Protein AF-A0A7S1ZIZ2-F1 (afdb_monomer_lite)

InterPro domains:
  IPR001128 Cytochrome P450 [PF00067] (17-155)
  IPR017972 Cytochrome P450, conserved site [PS00086] (130-139)
  IPR036396 Cytochrome P450 superfamily [G3DSA:1.10.630.10] (3-189)
  IPR036396 Cytochrome P450 superfamily [SSF48264] (16-162)
  IPR053007 Cytochrome P450 monooxygenase involved in secondary metabolism [PTHR47582] (7-155)

Foldseek 3Di:
DPPDDDDALVCPCVVPLLLLLQVLLQLLLFFWAWLDKDFDQAWDWDQDPPPGIDTDHGGDIDTDTSNPLSQPCVLQNPCSNPRDSPGLQSDPDPPPDPPPVVVVVVPPPDDDDDDPDDRCPPDCSNHALQHDDPNGNPCVSVVSSVSSVVVCQQVVQVKDFPDPDPVPAADWAPPDPGGTDGPDDTDIDGRDDD

Organism: NCBI:txid49249

Secondary structure (DSSP, 8-state):
----PPP-GGGHHHH-HHHHHHHHHHHHHHB-SEEEEEE-SS-EEEEETTTEEEEE-TT-EEEEESHHHHT-HHHH-TTTTS--TT-GGGS------TTSHHHHTTTTTS----SS-S-----GGG--TT--GGGS-TTHHHHHHHHHHHHHHHHHTT-EE--SSGGGS--EE-SSSSB-EESSPPPEE-----

pLDDT: mean 82.57, std 18.63, range [32.41, 98.44]

Sequence (194 aa):
LSSSKQLAHSNLEQLCPHIHRCVMETLRVTAHTIGAIRFVKQDMVLQSLTHGNFLLKEGDTIAISHIVPNLDVNVWGDDASVYNLNRKEWMLQQQQQPQQQREESKKNVAGGGDKDNAAAVVDEYKFTTFSQGIHKCPGQRIAEVSICSMMAILVGNDARISYEKKENIPKISFERATLAQRDGLVKVNVLLKL

Radius of gyration: 21.07 Å; chains: 1; bounding box: 59×44×55 Å

Structure (mmCIF, N/CA/C/O backbone):
data_AF-A0A7S1ZIZ2-F1
#
_entry.id   AF-A0A7S1ZIZ2-F1
#
loop_
_atom_site.group_PDB
_atom_site.id
_atom_site.type_symbol
_atom_site.label_atom_id
_atom_site.label_alt_id
_atom_site.label_comp_id
_atom_site.label_asym_id
_atom_site.label_entity_id
_atom_site.label_seq_id
_atom_site.pdbx_PDB_ins_code
_atom_site.Cartn_x
_atom_site.Cartn_y
_atom_site.Cartn_z
_atom_site.occupancy
_atom_site.B_iso_or_equiv
_atom_site.auth_seq_id
_atom_site.auth_comp_id
_atom_site.auth_asym_id
_atom_site.auth_atom_id
_atom_site.pdbx_PDB_model_num
ATOM 1 N N . LEU A 1 1 ? 36.868 -12.394 -5.250 1.00 40.06 1 LEU A N 1
ATOM 2 C CA . LEU A 1 1 ? 35.496 -12.624 -4.744 1.00 40.06 1 LEU A CA 1
ATOM 3 C C . LEU A 1 1 ? 35.171 -11.500 -3.771 1.00 40.06 1 LEU A C 1
ATOM 5 O O . LEU A 1 1 ? 35.661 -11.508 -2.651 1.00 40.06 1 LEU A O 1
ATOM 9 N N . SER A 1 2 ? 34.484 -10.466 -4.260 1.00 45.03 2 SER A N 1
ATOM 10 C CA . SER A 1 2 ? 34.083 -9.311 -3.449 1.00 45.03 2 SER A CA 1
ATOM 11 C C . SER A 1 2 ? 33.150 -9.773 -2.328 1.00 45.03 2 SER A C 1
ATOM 13 O O . SER A 1 2 ? 32.257 -10.584 -2.574 1.00 45.03 2 SER A O 1
ATOM 15 N N . SER A 1 3 ? 33.381 -9.288 -1.107 1.00 48.25 3 SER A N 1
ATOM 16 C CA . SER A 1 3 ? 32.53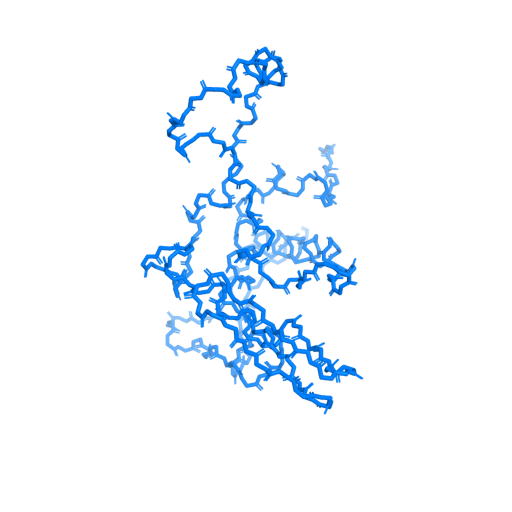8 -9.545 0.063 1.00 48.25 3 SER A CA 1
ATOM 17 C C . SER A 1 3 ? 31.087 -9.175 -0.257 1.00 48.25 3 SER A C 1
ATOM 19 O O . SER A 1 3 ? 30.737 -7.999 -0.365 1.00 48.25 3 SER A O 1
ATOM 21 N N . SER A 1 4 ? 30.248 -10.189 -0.472 1.00 60.88 4 SER A N 1
ATOM 22 C CA . SER A 1 4 ? 28.819 -9.990 -0.698 1.00 60.88 4 SER A CA 1
ATOM 23 C C . SER A 1 4 ? 28.200 -9.547 0.621 1.00 60.88 4 SER A C 1
ATOM 25 O O . SER A 1 4 ? 28.091 -10.335 1.560 1.00 60.88 4 SER A O 1
ATOM 27 N N . LYS A 1 5 ? 27.836 -8.266 0.718 1.00 65.69 5 LYS A N 1
ATOM 28 C CA . LYS A 1 5 ? 27.117 -7.743 1.883 1.00 65.69 5 LYS A CA 1
ATOM 29 C C . LYS A 1 5 ? 25.767 -8.453 1.980 1.00 65.69 5 LYS A C 1
ATOM 31 O O . LYS A 1 5 ? 24.992 -8.428 1.028 1.00 65.69 5 LYS A O 1
ATOM 36 N N . GLN A 1 6 ? 25.491 -9.078 3.122 1.00 72.00 6 GLN A N 1
ATOM 37 C CA . GLN A 1 6 ? 24.186 -9.679 3.386 1.00 72.00 6 GLN A CA 1
ATOM 38 C C . GLN A 1 6 ? 23.134 -8.580 3.563 1.00 72.00 6 GLN A C 1
ATOM 40 O O . GLN A 1 6 ? 23.334 -7.626 4.323 1.00 72.00 6 GLN A O 1
ATOM 45 N N . LEU A 1 7 ? 22.014 -8.726 2.856 1.00 65.00 7 LEU A N 1
ATOM 46 C CA . LEU A 1 7 ? 20.857 -7.854 3.002 1.00 65.00 7 LEU A CA 1
ATOM 47 C C . LEU A 1 7 ? 20.075 -8.285 4.247 1.00 65.00 7 LEU A C 1
ATOM 49 O O . LEU A 1 7 ? 19.609 -9.420 4.328 1.00 65.00 7 LEU A O 1
ATOM 53 N N . ALA A 1 8 ? 19.939 -7.389 5.217 1.00 70.75 8 ALA A N 1
ATOM 54 C CA . ALA A 1 8 ? 19.154 -7.600 6.425 1.00 70.75 8 ALA A CA 1
ATOM 55 C C . ALA A 1 8 ? 18.134 -6.467 6.575 1.00 70.75 8 ALA A C 1
ATOM 57 O O . ALA A 1 8 ? 18.327 -5.372 6.057 1.00 70.75 8 ALA A O 1
ATOM 58 N N . HIS A 1 9 ? 17.051 -6.696 7.324 1.00 73.38 9 HIS A N 1
ATOM 59 C CA . HIS A 1 9 ? 16.059 -5.638 7.575 1.00 73.38 9 HIS A CA 1
ATOM 60 C C . HIS A 1 9 ? 16.706 -4.387 8.185 1.00 73.38 9 HIS A C 1
ATOM 62 O O . HIS A 1 9 ? 16.485 -3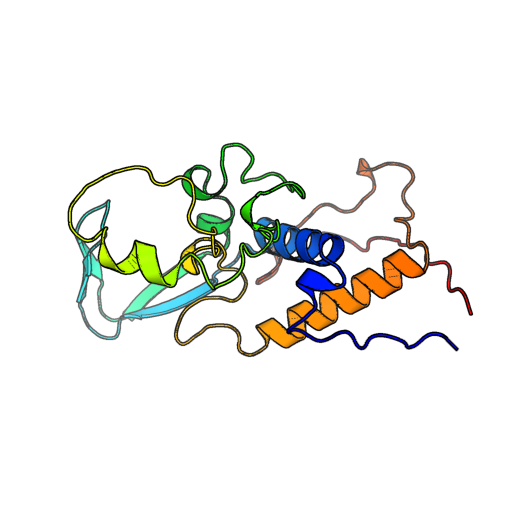.276 7.717 1.00 73.38 9 HIS A O 1
ATOM 68 N N . SER A 1 10 ? 17.598 -4.588 9.157 1.00 75.06 10 SER A N 1
ATOM 69 C CA . SER A 1 10 ? 18.268 -3.522 9.908 1.00 75.06 10 SER A CA 1
ATOM 70 C C . SER A 1 10 ? 19.172 -2.611 9.076 1.00 75.06 10 SER A C 1
ATOM 72 O O . SER A 1 10 ? 19.537 -1.540 9.552 1.00 75.06 10 SER A O 1
ATOM 74 N N . ASN A 1 11 ? 19.557 -3.018 7.864 1.00 78.38 11 ASN A N 1
ATOM 75 C CA . ASN A 1 11 ? 20.432 -2.238 6.990 1.00 78.38 11 ASN A CA 1
ATOM 76 C C . ASN A 1 11 ? 19.820 -1.974 5.607 1.00 78.38 11 ASN A C 1
ATOM 78 O O . ASN A 1 11 ? 20.493 -1.401 4.753 1.00 78.38 11 ASN A O 1
ATOM 82 N N . LEU A 1 12 ? 18.559 -2.357 5.383 1.00 78.56 12 LEU A N 1
ATOM 83 C CA . LEU A 1 12 ? 17.903 -2.305 4.079 1.00 78.56 12 LEU A CA 1
ATOM 84 C C . LEU A 1 12 ? 17.869 -0.888 3.502 1.00 78.56 12 LEU A C 1
ATOM 86 O O . LEU A 1 12 ? 18.270 -0.662 2.359 1.00 78.56 12 LEU A O 1
ATOM 90 N N . GLU A 1 13 ? 17.461 0.073 4.330 1.00 79.56 13 GLU A N 1
ATOM 91 C CA . GLU A 1 13 ? 17.406 1.488 3.965 1.00 79.56 13 GLU A CA 1
ATOM 92 C C . GLU A 1 13 ? 18.797 2.039 3.628 1.00 79.56 13 GLU A C 1
ATOM 94 O O . GLU A 1 13 ? 18.941 2.851 2.719 1.00 79.56 13 GLU A O 1
ATOM 99 N N . GLN A 1 14 ? 19.834 1.574 4.333 1.00 83.44 14 GLN A N 1
ATOM 100 C CA . GLN A 1 14 ? 21.213 2.034 4.157 1.00 83.44 14 GLN A CA 1
ATOM 101 C C . GLN A 1 14 ? 21.876 1.417 2.921 1.00 83.44 14 GLN A C 1
ATOM 103 O O . GLN A 1 14 ? 22.603 2.100 2.202 1.00 83.44 14 GLN A O 1
ATOM 108 N N . LEU A 1 15 ? 21.646 0.125 2.671 1.00 83.62 15 LEU A N 1
ATOM 109 C CA . LEU A 1 15 ? 22.254 -0.602 1.556 1.00 83.62 15 LEU A CA 1
ATOM 110 C C . LEU A 1 15 ? 21.561 -0.308 0.225 1.00 83.62 15 LEU A C 1
ATOM 112 O O . LEU A 1 15 ? 22.226 -0.264 -0.809 1.00 83.62 15 LEU A O 1
ATOM 116 N N . CYS A 1 16 ? 20.239 -0.133 0.229 1.00 87.62 16 CYS A N 1
ATOM 117 C CA . CYS A 1 16 ? 19.440 0.035 -0.984 1.00 87.62 16 CYS A CA 1
ATOM 118 C C . CYS A 1 16 ? 18.367 1.130 -0.820 1.00 87.62 16 CYS A C 1
ATOM 120 O O . CYS A 1 16 ? 17.178 0.854 -1.011 1.00 87.62 16 CYS A O 1
ATOM 122 N N . PRO A 1 17 ? 18.755 2.389 -0.531 1.00 89.94 17 PRO A N 1
ATOM 123 C CA . PRO A 1 17 ? 17.811 3.458 -0.194 1.00 89.94 17 PRO A CA 1
ATOM 124 C C . PRO A 1 17 ? 16.762 3.693 -1.283 1.00 89.94 17 PRO A C 1
ATOM 126 O O . PRO A 1 17 ? 15.587 3.853 -0.981 1.00 89.94 17 PRO A O 1
ATOM 129 N N . HIS A 1 18 ? 17.148 3.655 -2.560 1.00 92.31 18 HIS A N 1
ATOM 130 C CA . HIS A 1 18 ? 16.211 3.867 -3.668 1.00 92.31 18 HIS A CA 1
ATOM 131 C C . HIS A 1 18 ? 15.166 2.753 -3.781 1.00 92.31 18 HIS A C 1
ATOM 133 O O . HIS A 1 18 ? 13.990 3.041 -3.979 1.00 92.31 18 HIS A O 1
ATOM 139 N N . ILE A 1 19 ? 15.575 1.492 -3.616 1.00 93.62 19 ILE A N 1
ATOM 140 C CA . ILE A 1 19 ? 14.646 0.355 -3.651 1.00 93.62 19 ILE A CA 1
ATOM 141 C C . ILE A 1 19 ? 13.677 0.452 -2.480 1.00 93.62 19 ILE A C 1
ATOM 143 O O . ILE A 1 19 ? 12.474 0.308 -2.677 1.00 93.62 19 ILE A O 1
ATOM 147 N N . HIS A 1 20 ? 14.187 0.763 -1.289 1.00 92.69 20 HIS A N 1
ATOM 148 C CA . HIS A 1 20 ? 13.349 0.948 -0.115 1.00 92.69 20 HIS A CA 1
ATOM 149 C C . HIS A 1 20 ? 12.300 2.050 -0.334 1.0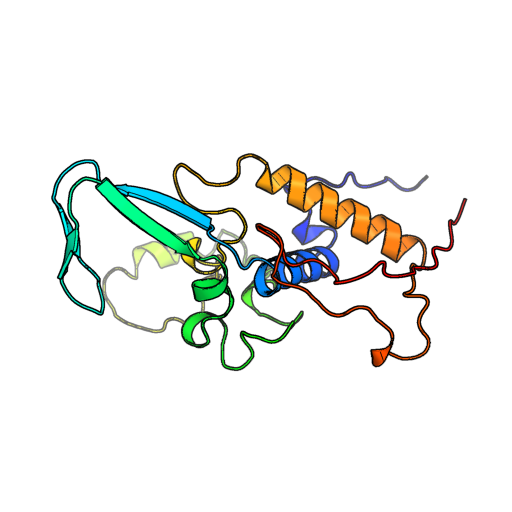0 92.69 20 HIS A C 1
ATOM 151 O O . HIS A 1 20 ? 11.114 1.810 -0.128 1.00 92.69 20 HIS A O 1
ATOM 157 N N . ARG A 1 21 ? 12.701 3.215 -0.866 1.00 94.19 21 ARG A N 1
ATOM 158 C CA . ARG A 1 21 ? 11.777 4.307 -1.233 1.00 94.19 21 ARG A CA 1
ATOM 159 C C . ARG A 1 21 ? 10.689 3.847 -2.201 1.00 94.19 21 ARG A C 1
ATOM 161 O O . ARG A 1 21 ? 9.519 4.136 -1.973 1.00 94.19 21 ARG A O 1
ATOM 168 N N . CYS A 1 22 ? 11.058 3.106 -3.251 1.00 95.81 22 CYS A N 1
ATOM 169 C CA . CYS A 1 22 ? 10.088 2.543 -4.193 1.00 95.81 22 CYS A CA 1
ATOM 170 C C . CYS A 1 22 ? 9.076 1.637 -3.494 1.00 95.81 22 CYS A C 1
ATOM 172 O O . CYS A 1 22 ? 7.879 1.729 -3.762 1.00 95.81 22 CYS A O 1
ATOM 174 N N . VAL A 1 23 ? 9.547 0.762 -2.604 1.00 95.62 23 VAL A N 1
ATOM 175 C CA . VAL A 1 23 ? 8.690 -0.179 -1.880 1.00 95.62 23 VAL A CA 1
ATOM 176 C C . VAL A 1 23 ? 7.741 0.561 -0.945 1.00 95.62 23 VAL A C 1
ATOM 178 O O . VAL A 1 23 ? 6.536 0.335 -1.024 1.00 95.62 23 VAL A O 1
ATOM 181 N N . MET A 1 24 ? 8.246 1.483 -0.127 1.00 95.25 24 MET A N 1
ATOM 182 C CA . MET A 1 24 ? 7.422 2.236 0.823 1.00 95.25 24 MET A CA 1
ATOM 183 C C . MET A 1 24 ? 6.373 3.096 0.122 1.00 95.25 24 MET A C 1
ATOM 185 O O . MET A 1 24 ? 5.198 3.058 0.491 1.00 95.25 24 MET A O 1
ATOM 189 N N . GLU A 1 25 ? 6.755 3.792 -0.949 1.00 96.75 25 GLU A N 1
ATOM 190 C CA . GLU A 1 25 ? 5.811 4.602 -1.714 1.00 96.75 25 GLU A CA 1
ATOM 191 C C . GLU A 1 25 ? 4.774 3.740 -2.443 1.00 96.75 25 GLU A C 1
ATOM 193 O O . GLU A 1 25 ? 3.593 4.086 -2.465 1.00 96.75 25 GLU A O 1
ATOM 198 N N . THR A 1 26 ? 5.177 2.580 -2.976 1.00 96.50 26 THR A N 1
ATOM 199 C CA . THR A 1 26 ? 4.244 1.618 -3.585 1.00 96.50 26 THR A CA 1
ATOM 200 C C . THR A 1 26 ? 3.230 1.132 -2.557 1.00 96.50 26 THR A C 1
ATOM 202 O O . THR A 1 26 ? 2.029 1.160 -2.817 1.00 96.50 26 THR A O 1
ATOM 205 N N . LEU A 1 27 ? 3.693 0.712 -1.379 1.00 95.81 27 LEU A N 1
ATOM 206 C CA . LEU A 1 27 ? 2.831 0.258 -0.293 1.00 95.81 27 LEU A CA 1
ATOM 207 C C . LEU A 1 27 ? 1.852 1.354 0.137 1.00 95.81 27 LEU A C 1
ATOM 209 O O . LEU A 1 27 ? 0.677 1.064 0.340 1.00 95.81 27 LEU A O 1
ATOM 213 N N . ARG A 1 28 ? 2.301 2.612 0.217 1.00 96.12 28 ARG A N 1
ATOM 214 C CA . ARG A 1 28 ? 1.454 3.750 0.592 1.00 96.12 28 ARG A CA 1
ATOM 215 C C . ARG A 1 28 ? 0.298 3.935 -0.390 1.00 96.12 28 ARG A C 1
ATOM 217 O O . ARG A 1 28 ? -0.852 3.986 0.035 1.00 96.12 28 ARG A O 1
ATOM 224 N N . VAL A 1 29 ? 0.589 3.995 -1.691 1.00 95.94 29 VAL A N 1
ATOM 225 C CA . VAL A 1 29 ? -0.430 4.298 -2.715 1.00 95.94 29 VAL A CA 1
ATOM 226 C C . VAL A 1 29 ? -1.298 3.103 -3.112 1.00 95.94 29 VAL A C 1
ATOM 228 O O . VAL A 1 29 ? -2.293 3.284 -3.808 1.00 95.94 29 VAL A O 1
ATOM 231 N N . THR A 1 30 ? -0.938 1.880 -2.706 1.00 95.88 30 THR A N 1
ATOM 232 C CA . THR A 1 30 ? -1.684 0.660 -3.075 1.00 95.88 30 THR A CA 1
ATOM 233 C C . THR A 1 30 ? -2.407 -0.008 -1.908 1.00 95.88 30 THR A C 1
ATOM 235 O O . THR A 1 30 ? -3.356 -0.763 -2.142 1.00 95.88 30 THR A O 1
ATOM 238 N N . ALA A 1 31 ? -2.021 0.260 -0.658 1.00 94.62 31 ALA A N 1
ATOM 239 C CA . ALA A 1 31 ? -2.755 -0.221 0.506 1.00 94.62 31 ALA A CA 1
ATOM 240 C C . ALA A 1 31 ? -4.054 0.564 0.679 1.00 94.62 31 ALA A C 1
ATOM 242 O O . ALA A 1 31 ? -4.032 1.761 0.962 1.00 94.62 31 ALA A O 1
ATOM 243 N N . HIS A 1 32 ? -5.186 -0.114 0.492 1.00 89.56 32 HIS A N 1
ATOM 244 C CA . HIS A 1 32 ? -6.465 0.576 0.327 1.00 89.56 32 HIS A CA 1
ATOM 245 C C . HIS A 1 32 ? -7.612 0.051 1.182 1.00 89.56 32 HIS A C 1
ATOM 247 O O . HIS A 1 32 ? -8.619 0.740 1.338 1.00 89.56 32 HIS A O 1
ATOM 253 N N . THR A 1 33 ? -7.501 -1.160 1.722 1.00 85.81 33 THR A N 1
ATOM 254 C CA . THR A 1 33 ? -8.612 -1.751 2.471 1.00 85.81 33 THR A CA 1
ATOM 255 C C . THR A 1 33 ? -8.557 -1.417 3.951 1.00 85.81 33 THR A C 1
ATOM 257 O O . THR A 1 33 ? -7.754 -0.607 4.412 1.00 85.81 33 THR A O 1
ATOM 260 N N . ILE A 1 34 ? -9.434 -2.072 4.710 1.00 84.75 34 ILE A N 1
ATOM 261 C CA . ILE A 1 34 ? -9.513 -1.951 6.155 1.00 84.75 34 ILE A CA 1
ATOM 262 C C . ILE A 1 34 ? -8.217 -2.459 6.797 1.00 84.75 34 ILE A C 1
ATOM 264 O O . ILE A 1 34 ? -7.863 -3.627 6.652 1.00 84.75 34 ILE A O 1
ATOM 268 N N . GLY A 1 35 ? -7.549 -1.571 7.527 1.00 83.31 35 GLY A N 1
ATOM 269 C CA . GLY A 1 35 ? -6.347 -1.845 8.303 1.00 83.31 35 GLY A CA 1
ATOM 270 C C . GLY A 1 35 ? -6.581 -2.223 9.750 1.00 83.31 35 GLY A C 1
ATOM 271 O O . GLY A 1 35 ? -5.703 -2.802 10.393 1.00 83.31 35 GLY A O 1
ATOM 272 N N . ALA A 1 36 ? -7.762 -1.924 10.279 1.00 88.69 36 ALA A N 1
ATOM 273 C CA . ALA A 1 36 ? -8.189 -2.417 11.576 1.00 88.69 36 ALA A CA 1
ATOM 274 C C . ALA A 1 36 ? -9.711 -2.534 11.625 1.00 88.69 36 ALA A C 1
ATOM 276 O O . ALA A 1 36 ? -10.412 -1.618 11.208 1.00 88.69 36 ALA A O 1
ATOM 277 N N . ILE A 1 37 ? -10.198 -3.642 12.186 1.00 92.38 37 ILE A N 1
ATOM 278 C CA . ILE A 1 37 ? -11.602 -3.846 12.556 1.00 92.38 37 ILE A CA 1
ATOM 279 C C . ILE A 1 37 ? -11.654 -4.077 14.062 1.00 92.38 37 ILE A C 1
ATOM 281 O O . ILE A 1 37 ? -10.866 -4.863 14.601 1.00 92.38 37 ILE A O 1
ATOM 285 N N . ARG A 1 38 ? -12.562 -3.390 14.751 1.00 94.50 38 ARG A N 1
ATOM 286 C CA . ARG A 1 38 ? -12.866 -3.596 16.169 1.00 94.50 38 ARG A CA 1
ATOM 287 C C . ARG A 1 38 ? -14.370 -3.698 16.355 1.00 94.50 38 ARG A C 1
ATOM 289 O O . ARG A 1 38 ? -15.124 -3.028 15.660 1.00 94.50 38 ARG A O 1
ATOM 296 N N . PHE A 1 39 ? -14.772 -4.510 17.322 1.00 96.94 39 PHE A N 1
ATOM 297 C CA . PHE A 1 39 ? -16.159 -4.619 17.753 1.00 96.94 39 PHE A CA 1
ATOM 298 C C . PHE A 1 39 ? -16.310 -3.949 19.106 1.00 96.94 39 PHE A C 1
ATOM 300 O O . PHE A 1 39 ? -15.512 -4.195 20.016 1.00 96.94 39 PHE A O 1
ATOM 307 N N . VAL A 1 40 ? -17.334 -3.120 19.231 1.00 97.94 40 VAL A N 1
ATOM 308 C CA . VAL A 1 40 ? -17.676 -2.444 20.474 1.00 97.94 40 VAL A CA 1
ATOM 309 C C . VAL A 1 40 ? -18.276 -3.478 21.421 1.00 97.94 40 VAL A C 1
ATOM 311 O O . VAL A 1 40 ? -19.282 -4.111 21.116 1.00 97.94 40 VAL A O 1
ATOM 314 N N . LYS A 1 41 ? -17.603 -3.711 22.552 1.00 98.12 41 LYS A N 1
ATOM 315 C CA . LYS A 1 41 ? -17.983 -4.747 23.529 1.00 98.12 41 LYS A CA 1
ATOM 316 C C . LYS A 1 41 ? -19.018 -4.289 24.549 1.00 98.12 41 LYS A C 1
ATOM 318 O O . LYS A 1 41 ? -19.599 -5.129 25.214 1.00 98.12 41 LYS A O 1
ATOM 323 N N . GLN A 1 42 ? -19.185 -2.984 24.690 1.00 98.19 42 GLN A N 1
ATOM 324 C CA . GLN A 1 42 ? -20.146 -2.338 25.572 1.00 98.19 42 GLN A CA 1
ATOM 325 C C . GLN A 1 42 ? -20.343 -0.909 25.072 1.00 98.19 42 GLN A C 1
ATOM 327 O O . GLN A 1 42 ? -19.406 -0.342 24.496 1.00 98.19 42 GLN A O 1
ATOM 332 N N . ASP A 1 43 ? -21.521 -0.334 25.306 1.00 98.38 43 ASP A N 1
ATOM 333 C CA . ASP A 1 43 ? -21.812 1.063 24.980 1.00 98.38 43 ASP A CA 1
ATOM 334 C C . ASP A 1 43 ? -20.688 1.988 25.471 1.00 98.38 43 ASP A C 1
ATOM 336 O O . ASP A 1 43 ? -20.273 1.941 26.632 1.00 98.38 43 ASP A O 1
ATOM 340 N N . MET A 1 44 ? -20.180 2.837 24.581 1.00 97.88 44 MET A N 1
ATOM 341 C CA . MET A 1 44 ? -19.079 3.741 24.896 1.00 97.88 44 MET A CA 1
ATOM 342 C C . MET A 1 44 ? -19.165 5.042 24.108 1.00 97.88 44 MET A C 1
ATOM 344 O O . MET A 1 44 ? -19.783 5.115 23.051 1.00 97.88 44 MET A O 1
ATOM 348 N N . VAL A 1 45 ? -18.496 6.078 24.608 1.00 97.31 45 VAL A N 1
ATOM 349 C CA . VAL A 1 45 ? -18.334 7.343 23.888 1.00 97.31 45 VAL A CA 1
ATOM 350 C C . VAL A 1 45 ? -16.913 7.422 23.347 1.00 97.31 45 VAL A C 1
ATOM 352 O O . VAL A 1 45 ? -15.951 7.461 24.114 1.00 97.31 45 VAL A O 1
ATOM 355 N N . LEU A 1 46 ? -16.778 7.453 22.024 1.00 94.56 46 LEU A N 1
ATOM 356 C CA . LEU A 1 46 ? -15.519 7.712 21.342 1.00 94.56 46 LEU A CA 1
ATOM 357 C C . LEU A 1 46 ? -15.320 9.224 21.207 1.00 94.56 46 LEU A C 1
ATOM 359 O O . LEU A 1 46 ? -16.109 9.904 20.555 1.00 94.56 46 LEU A O 1
ATOM 363 N N . GLN A 1 47 ? -14.259 9.753 21.809 1.00 94.38 47 GLN A N 1
ATOM 364 C CA . GLN A 1 47 ? -13.910 11.170 21.709 1.00 94.38 47 GLN A CA 1
ATOM 365 C C . GLN A 1 47 ? -12.999 11.394 20.499 1.00 94.38 47 GLN A C 1
ATOM 367 O O . GLN A 1 47 ? -11.911 10.825 20.420 1.00 94.38 47 GLN A O 1
ATOM 372 N N . SER A 1 48 ? -13.433 12.224 19.553 1.00 88.56 48 SER A N 1
ATOM 373 C CA . SER A 1 48 ? -12.595 12.708 18.459 1.00 88.56 48 SER A CA 1
ATOM 374 C C . SER A 1 48 ? -11.925 14.015 18.853 1.00 88.56 48 SER A C 1
ATOM 376 O O . SER A 1 48 ? -12.573 14.931 19.357 1.00 88.56 48 SER A O 1
ATOM 378 N N . LEU A 1 49 ? -10.631 14.129 18.546 1.00 84.69 49 LEU A N 1
ATOM 379 C CA . LEU A 1 49 ? -9.861 15.356 18.763 1.00 84.69 49 LEU A CA 1
ATOM 380 C C . LEU A 1 49 ? -10.376 16.536 17.924 1.00 84.69 49 LEU A C 1
ATOM 382 O O . LEU A 1 49 ? -10.091 17.683 18.248 1.00 84.69 49 LEU A O 1
ATOM 386 N N . THR A 1 50 ? -11.103 16.260 16.839 1.00 83.75 50 THR A N 1
ATOM 387 C CA . THR A 1 50 ? -11.473 17.262 15.827 1.00 83.75 50 THR A CA 1
ATOM 388 C C . THR A 1 50 ? -12.970 17.345 15.548 1.00 83.75 50 THR A C 1
ATOM 390 O O . THR A 1 50 ? -13.430 18.378 15.075 1.00 83.75 50 THR A O 1
ATOM 393 N N . HIS A 1 51 ? -13.743 16.297 15.847 1.00 83.69 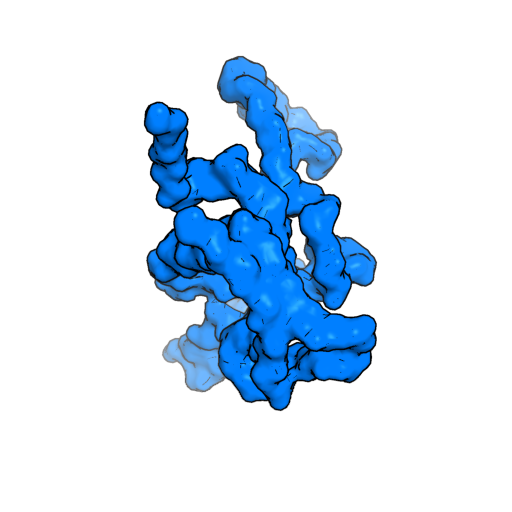51 HIS A N 1
ATOM 394 C CA . HIS A 1 51 ? -15.155 16.198 15.443 1.00 83.69 51 HIS A CA 1
ATOM 395 C C . HIS A 1 51 ? -16.119 15.907 16.610 1.00 83.69 51 HIS A C 1
ATOM 397 O O . HIS A 1 51 ? -17.280 15.581 16.381 1.00 83.69 51 HIS A O 1
ATOM 403 N N . GLY A 1 52 ? -15.660 16.032 17.860 1.00 91.50 52 GLY A N 1
ATOM 404 C CA . GLY A 1 52 ? -16.493 15.843 19.051 1.00 91.50 52 GLY A CA 1
ATOM 405 C C . GLY A 1 52 ? -16.697 14.378 19.448 1.00 91.50 52 GLY A C 1
ATOM 406 O O . GLY A 1 52 ? -15.876 13.514 19.150 1.00 91.50 52 GLY A O 1
ATOM 407 N N . ASN A 1 53 ? -17.778 14.101 20.175 1.00 95.75 53 ASN A N 1
ATOM 408 C CA . ASN A 1 53 ? -18.023 12.804 20.804 1.00 95.75 53 ASN A CA 1
ATOM 409 C C . ASN A 1 53 ? -19.019 11.962 19.997 1.00 95.75 53 ASN A C 1
ATOM 411 O O . ASN A 1 53 ? -20.103 12.434 19.662 1.00 95.75 53 ASN A O 1
ATOM 415 N N . PHE A 1 54 ? -18.684 10.696 19.762 1.00 96.19 54 PHE A N 1
ATOM 416 C CA . PHE A 1 54 ? -19.522 9.720 19.070 1.00 96.19 54 PHE A CA 1
ATOM 417 C C . PHE A 1 54 ? -19.990 8.652 20.057 1.00 96.19 54 PHE A C 1
ATOM 419 O O . PHE A 1 54 ? -19.167 8.004 20.700 1.00 96.19 54 PHE A O 1
ATOM 426 N N . LEU A 1 55 ? -21.302 8.455 20.186 1.00 97.50 55 LEU A N 1
ATOM 427 C CA . LEU A 1 55 ? -21.853 7.336 20.949 1.00 97.50 55 LEU A CA 1
ATOM 428 C C . LEU A 1 55 ? -21.799 6.072 20.089 1.00 97.50 55 LEU A C 1
ATOM 430 O O . LEU A 1 55 ? -22.379 6.043 19.008 1.00 97.50 55 LEU A O 1
ATOM 434 N N . LEU A 1 56 ? -21.129 5.044 20.594 1.00 97.88 56 LEU A N 1
ATOM 435 C CA . LEU A 1 56 ? -21.031 3.727 19.984 1.00 97.88 56 LEU A CA 1
ATOM 436 C C . LEU A 1 56 ? -21.781 2.719 20.848 1.00 97.88 56 LEU A C 1
ATOM 438 O O . LEU A 1 56 ? -21.648 2.733 22.075 1.00 97.88 56 LEU A O 1
ATOM 442 N N . LYS A 1 57 ? -22.566 1.859 20.212 1.00 98.44 57 LYS A N 1
ATOM 443 C CA . LYS A 1 57 ? -23.366 0.833 20.873 1.00 98.44 57 LYS A CA 1
ATOM 444 C C . LYS A 1 57 ? -22.654 -0.507 20.886 1.00 98.44 57 LYS A C 1
ATOM 446 O O . LYS A 1 57 ? -21.857 -0.808 20.000 1.00 98.44 57 LYS A O 1
ATOM 451 N N . GLU A 1 58 ? -22.931 -1.318 21.900 1.00 98.38 58 GLU A N 1
ATOM 452 C CA . GLU A 1 58 ? -22.490 -2.712 21.908 1.00 98.38 58 GLU A CA 1
ATOM 453 C C . GLU A 1 58 ? -22.893 -3.417 20.602 1.00 98.38 58 GLU A C 1
ATOM 455 O O . GLU A 1 58 ? -24.030 -3.318 20.144 1.00 98.38 58 GLU A O 1
ATOM 460 N N . GLY A 1 59 ? -21.940 -4.122 19.992 1.00 97.94 59 GLY A N 1
ATOM 461 C CA . GLY A 1 59 ? -22.115 -4.782 18.699 1.00 97.94 59 GLY A CA 1
ATOM 462 C C . GLY A 1 59 ? -21.721 -3.929 17.490 1.00 97.94 59 GLY A C 1
ATOM 463 O O . GLY A 1 59 ? -21.498 -4.499 16.419 1.00 97.94 59 GLY A O 1
ATOM 464 N N . ASP A 1 60 ? -21.541 -2.612 17.644 1.00 97.94 60 ASP A N 1
ATOM 465 C CA . ASP A 1 60 ? -21.068 -1.757 16.553 1.00 97.94 60 ASP A CA 1
ATOM 466 C C . ASP A 1 60 ? -19.681 -2.192 16.060 1.00 97.94 60 ASP A C 1
ATOM 468 O O . ASP A 1 60 ? -18.822 -2.664 16.815 1.00 97.94 60 ASP A O 1
ATOM 472 N N . THR A 1 61 ? -19.446 -1.995 14.762 1.00 96.81 61 THR A N 1
ATOM 473 C CA . THR A 1 61 ? -18.156 -2.262 14.120 1.00 96.81 61 THR A CA 1
ATOM 474 C C . THR A 1 61 ? -17.446 -0.955 13.803 1.00 96.81 61 THR A C 1
ATOM 476 O O . THR A 1 61 ? -17.971 -0.107 13.087 1.00 96.81 61 THR A O 1
ATOM 479 N N . ILE A 1 62 ? -16.212 -0.819 14.281 1.00 94.88 62 ILE A N 1
ATOM 480 C CA . ILE A 1 62 ? -15.314 0.285 13.945 1.00 94.88 62 ILE A CA 1
ATOM 481 C C . ILE A 1 62 ? -14.285 -0.237 12.947 1.00 94.88 62 ILE A C 1
ATOM 483 O O . ILE A 1 62 ? -13.545 -1.177 13.250 1.00 94.88 62 ILE A O 1
ATOM 487 N N . ALA A 1 63 ? -14.215 0.389 11.776 1.00 92.69 63 ALA A N 1
ATOM 488 C CA . ALA A 1 63 ? -13.240 0.069 10.744 1.00 92.69 63 ALA A CA 1
ATOM 489 C C . ALA A 1 63 ? -12.361 1.286 10.438 1.00 92.69 63 ALA A C 1
ATOM 491 O O . ALA A 1 63 ? -12.861 2.392 10.254 1.00 92.69 63 ALA A O 1
ATOM 492 N N . ILE A 1 64 ? -11.049 1.071 10.351 1.00 90.19 64 ILE A N 1
ATOM 493 C CA . ILE A 1 64 ? -10.078 2.084 9.924 1.00 90.19 64 ILE A CA 1
ATOM 494 C C . ILE A 1 64 ? -9.519 1.638 8.582 1.00 90.19 64 ILE A C 1
ATOM 496 O O . ILE A 1 64 ? -8.943 0.555 8.496 1.00 90.19 64 ILE A O 1
ATOM 500 N N . SER A 1 65 ? -9.683 2.449 7.540 1.00 91.31 65 SER A N 1
ATOM 501 C CA . SER A 1 65 ? -9.110 2.168 6.221 1.00 91.31 65 SER A CA 1
ATOM 502 C C . SER A 1 65 ? -7.672 2.667 6.120 1.00 91.31 65 SER A C 1
ATOM 504 O O . SER A 1 65 ? -7.365 3.752 6.607 1.00 91.31 65 SER A O 1
ATOM 506 N N . HIS A 1 66 ? -6.810 1.903 5.447 1.00 92.44 66 HIS A N 1
ATOM 507 C CA . HIS A 1 66 ? -5.446 2.324 5.133 1.00 92.44 66 HIS A CA 1
ATOM 508 C C . HIS A 1 66 ? -5.400 3.503 4.166 1.00 92.44 66 HIS A C 1
ATOM 510 O O . HIS A 1 66 ? -4.518 4.352 4.282 1.00 92.44 66 HIS A O 1
ATOM 516 N N . ILE A 1 67 ? -6.356 3.573 3.230 1.00 92.62 67 ILE A N 1
ATOM 517 C CA . ILE A 1 67 ? -6.322 4.570 2.154 1.00 92.62 67 ILE A CA 1
ATOM 518 C C . ILE A 1 67 ? -6.440 5.996 2.687 1.00 92.62 67 ILE A C 1
ATOM 520 O O . ILE A 1 67 ? -5.839 6.906 2.132 1.00 92.62 67 ILE A O 1
ATOM 524 N N . VAL A 1 68 ? -7.200 6.180 3.771 1.00 92.62 68 VAL A N 1
ATOM 525 C CA . VAL A 1 68 ? -7.518 7.501 4.318 1.00 92.62 68 VAL A CA 1
ATOM 526 C C . VAL A 1 68 ? -6.248 8.210 4.794 1.00 92.62 68 VAL A C 1
ATOM 528 O O . VAL A 1 68 ? -5.918 9.230 4.202 1.00 92.62 68 VAL A O 1
ATOM 531 N N . PRO A 1 69 ? -5.480 7.687 5.772 1.00 91.94 69 PRO A N 1
ATOM 532 C CA . PRO A 1 69 ? -4.244 8.339 6.195 1.00 91.94 69 PRO A CA 1
ATOM 533 C C . PRO A 1 69 ? -3.158 8.280 5.120 1.00 91.94 69 PRO A C 1
ATOM 535 O O . PRO A 1 69 ? -2.368 9.212 5.010 1.00 91.94 69 PRO A O 1
ATOM 538 N N . ASN A 1 70 ? -3.114 7.220 4.303 1.00 94.06 70 ASN A N 1
ATOM 539 C CA . ASN A 1 70 ? -2.083 7.084 3.280 1.00 94.06 70 ASN A CA 1
ATOM 540 C C . ASN A 1 70 ? -2.238 8.109 2.149 1.00 94.06 70 ASN A C 1
ATOM 542 O O . ASN A 1 70 ? -1.227 8.446 1.544 1.00 94.06 70 ASN A O 1
ATOM 546 N N . LEU A 1 71 ? -3.453 8.582 1.846 1.00 94.50 71 LEU A N 1
ATOM 547 C CA . LEU A 1 71 ? -3.733 9.546 0.772 1.00 94.50 71 LEU A CA 1
ATOM 548 C C . LEU A 1 71 ? -4.234 10.909 1.288 1.00 94.50 71 LEU A C 1
ATOM 550 O O . LEU A 1 71 ? -4.702 11.722 0.491 1.00 94.50 71 LEU A O 1
ATOM 554 N N . ASP A 1 72 ? -4.145 11.176 2.593 1.00 93.62 72 ASP A N 1
ATOM 555 C CA . ASP A 1 72 ? -4.539 12.464 3.173 1.00 93.62 72 ASP A CA 1
ATOM 556 C C . ASP A 1 72 ? -3.571 13.574 2.734 1.00 93.62 72 ASP A C 1
ATOM 558 O O . ASP A 1 72 ? -2.378 13.542 3.048 1.00 93.62 72 ASP A O 1
ATOM 562 N N . VAL A 1 73 ? -4.096 14.583 2.037 1.00 95.31 73 VAL A N 1
ATOM 563 C CA . VAL A 1 73 ? -3.329 15.743 1.555 1.00 95.31 73 VAL A CA 1
ATOM 564 C C . VAL A 1 73 ? -2.750 16.586 2.690 1.00 95.31 73 VAL A C 1
ATOM 566 O O . VAL A 1 73 ? -1.693 17.186 2.528 1.00 95.31 73 VAL A O 1
ATOM 569 N N . ASN A 1 74 ? -3.373 16.583 3.871 1.00 91.25 74 ASN A N 1
ATOM 570 C CA . ASN A 1 74 ? -2.840 17.292 5.036 1.00 91.25 74 ASN A CA 1
ATOM 571 C C . ASN A 1 74 ? -1.608 16.589 5.619 1.00 91.25 74 ASN A C 1
ATOM 573 O O . ASN A 1 74 ? -0.800 17.209 6.309 1.00 91.25 74 ASN A O 1
ATOM 577 N N . VAL A 1 75 ? -1.470 15.286 5.358 1.00 90.12 75 VAL A N 1
ATOM 578 C CA . VAL A 1 75 ? -0.356 14.464 5.838 1.00 90.12 75 VAL A CA 1
ATOM 579 C C . VAL A 1 75 ? 0.754 14.382 4.794 1.00 90.12 75 VAL A C 1
ATOM 581 O O . VAL A 1 75 ? 1.925 14.523 5.147 1.00 90.12 75 VAL A O 1
ATOM 584 N N . TRP A 1 76 ? 0.388 14.156 3.531 1.00 93.19 76 TRP A N 1
ATOM 585 C CA . TRP A 1 76 ? 1.315 13.832 2.442 1.00 93.19 76 TRP A CA 1
ATOM 586 C C . TRP A 1 76 ? 1.502 14.961 1.419 1.00 93.19 76 TRP A C 1
ATOM 588 O O . TRP A 1 76 ? 2.374 14.848 0.561 1.00 93.19 76 TRP A O 1
ATOM 598 N N . GLY A 1 77 ? 0.742 16.053 1.521 1.00 94.31 77 GLY A N 1
ATOM 599 C CA . GLY A 1 77 ? 0.744 17.165 0.567 1.00 94.31 77 GLY A CA 1
ATOM 600 C C . G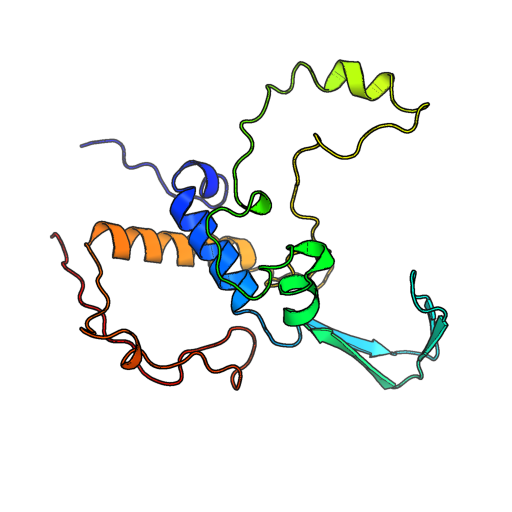LY A 1 77 ? -0.222 16.965 -0.605 1.00 94.31 77 GLY A C 1
ATOM 601 O O . GLY A 1 77 ? -0.863 15.924 -0.742 1.00 94.31 77 GLY A O 1
ATOM 602 N N . ASP A 1 78 ? -0.313 17.969 -1.479 1.00 96.38 78 ASP A N 1
ATOM 603 C CA . ASP A 1 78 ? -1.267 17.999 -2.604 1.00 96.38 78 ASP A CA 1
ATOM 604 C C . ASP A 1 78 ? -1.117 16.816 -3.573 1.00 96.38 78 ASP A C 1
ATOM 606 O O . ASP A 1 78 ? -2.064 16.417 -4.251 1.00 96.38 78 ASP A O 1
ATOM 610 N N . ASP A 1 79 ? 0.074 16.220 -3.627 1.00 96.31 79 ASP A N 1
ATOM 611 C CA . ASP A 1 79 ? 0.385 15.068 -4.464 1.00 96.31 79 ASP A CA 1
ATOM 612 C C . ASP A 1 79 ? 0.106 13.723 -3.770 1.00 96.31 79 ASP A C 1
ATOM 614 O O . ASP A 1 79 ? 0.590 12.697 -4.239 1.00 96.31 79 ASP A O 1
ATOM 618 N N . ALA A 1 80 ? -0.643 13.684 -2.660 1.00 96.00 80 ALA A N 1
ATOM 619 C CA . ALA A 1 80 ? -0.855 12.473 -1.862 1.00 96.00 80 ALA A CA 1
ATOM 620 C C . ALA A 1 80 ? -1.340 11.270 -2.693 1.00 96.00 80 ALA A C 1
ATOM 622 O O . ALA A 1 80 ? -0.901 10.144 -2.474 1.00 96.00 80 ALA A O 1
ATOM 623 N N . SER A 1 81 ? -2.190 11.478 -3.696 1.00 95.06 81 SER A N 1
ATOM 624 C CA . SER A 1 81 ? -2.682 10.408 -4.582 1.00 95.06 81 SER A CA 1
ATOM 625 C C . SER A 1 81 ? -1.680 9.966 -5.660 1.00 95.06 81 SER A C 1
ATOM 627 O O . SER A 1 81 ? -1.936 9.013 -6.398 1.00 95.06 81 SER A O 1
ATOM 629 N N . VAL A 1 82 ? -0.534 10.638 -5.758 1.00 95.50 82 VAL A N 1
ATOM 630 C CA . VAL A 1 82 ? 0.489 10.428 -6.780 1.00 95.50 82 VAL A CA 1
ATOM 631 C C . VAL A 1 82 ? 1.676 9.675 -6.186 1.00 95.50 82 VAL A C 1
ATOM 633 O O . VAL A 1 82 ? 2.161 9.974 -5.093 1.00 95.50 82 VAL A O 1
ATOM 636 N N . TYR A 1 83 ? 2.164 8.691 -6.943 1.00 96.38 83 TYR A N 1
ATOM 637 C CA . TYR A 1 83 ? 3.412 8.000 -6.643 1.00 96.38 83 TYR A CA 1
ATOM 638 C C . TYR A 1 83 ? 4.597 8.964 -6.792 1.00 96.38 83 TYR A C 1
ATOM 640 O O . TYR A 1 83 ? 4.887 9.421 -7.900 1.00 96.38 83 TYR A O 1
ATOM 648 N N . ASN A 1 84 ? 5.295 9.242 -5.692 1.00 95.88 84 ASN A N 1
ATOM 649 C CA . ASN A 1 84 ? 6.425 10.163 -5.649 1.00 95.88 84 ASN A CA 1
ATOM 650 C C . ASN A 1 84 ? 7.612 9.570 -4.864 1.00 95.88 84 ASN A C 1
ATOM 652 O O . ASN A 1 84 ? 7.588 9.439 -3.643 1.00 95.88 84 ASN A O 1
ATOM 656 N N . LEU A 1 85 ? 8.700 9.255 -5.576 1.00 93.75 85 LEU A N 1
ATOM 657 C CA . LEU A 1 85 ? 9.934 8.710 -4.987 1.00 93.75 85 LEU A CA 1
ATOM 658 C C . LEU A 1 85 ? 10.758 9.720 -4.188 1.00 93.75 85 LEU A C 1
ATOM 660 O O . LEU A 1 85 ? 11.642 9.328 -3.425 1.00 93.75 85 LEU A O 1
ATOM 664 N N . ASN A 1 86 ? 10.491 11.007 -4.383 1.00 92.50 86 ASN A N 1
ATOM 665 C CA . ASN A 1 86 ? 11.242 12.102 -3.783 1.00 92.50 86 ASN A CA 1
ATOM 666 C C . ASN A 1 86 ? 10.558 12.648 -2.525 1.00 92.50 86 ASN A C 1
ATOM 668 O O . ASN A 1 86 ? 10.884 13.747 -2.080 1.00 92.50 86 ASN A O 1
ATOM 672 N N . ARG A 1 87 ? 9.621 11.896 -1.937 1.00 91.19 87 ARG A N 1
ATOM 673 C CA . ARG A 1 87 ? 9.038 12.233 -0.637 1.00 91.19 87 ARG A CA 1
ATOM 674 C C . ARG A 1 87 ? 10.114 12.271 0.441 1.00 91.19 87 ARG A C 1
ATOM 676 O O . ARG A 1 87 ? 10.929 11.352 0.558 1.00 91.19 87 ARG A O 1
ATOM 683 N N . LYS A 1 88 ? 10.102 13.341 1.234 1.00 90.19 88 LYS A N 1
ATOM 684 C CA . LYS A 1 88 ? 11.063 13.574 2.322 1.00 90.19 88 LYS A CA 1
ATOM 685 C C . LYS A 1 88 ? 10.985 12.483 3.392 1.00 90.19 88 LYS A C 1
ATOM 687 O O . LYS A 1 88 ? 12.005 12.127 3.966 1.00 90.19 88 LYS A O 1
ATOM 692 N N . GLU A 1 89 ? 9.800 11.912 3.588 1.00 88.62 89 GLU A N 1
ATOM 693 C CA . GLU A 1 89 ? 9.484 10.828 4.521 1.00 88.62 89 GLU A CA 1
ATOM 694 C C . GLU A 1 89 ? 10.317 9.567 4.262 1.00 88.62 89 GLU A C 1
ATOM 696 O O . GLU A 1 89 ? 10.621 8.820 5.187 1.00 88.62 89 GLU A O 1
ATOM 701 N N . TRP A 1 90 ? 10.713 9.337 3.007 1.00 89.19 90 TRP A N 1
ATOM 702 C CA . TRP A 1 90 ? 11.500 8.171 2.607 1.00 89.19 90 TRP A CA 1
ATOM 703 C C . TRP A 1 90 ? 12.995 8.478 2.459 1.00 89.19 90 TRP A C 1
ATOM 705 O O . TRP A 1 90 ? 13.799 7.610 2.091 1.00 89.19 90 TRP A O 1
ATOM 715 N N . MET A 1 91 ? 13.396 9.727 2.692 1.00 85.88 91 MET A N 1
ATOM 716 C CA . MET A 1 91 ? 14.795 10.109 2.654 1.00 85.88 91 MET A CA 1
ATOM 717 C C . MET A 1 91 ? 15.432 9.841 4.011 1.00 85.88 91 MET A C 1
ATOM 719 O O . MET A 1 91 ? 15.055 10.442 5.011 1.00 85.88 91 MET A O 1
ATOM 723 N N . LEU A 1 92 ? 16.448 8.971 4.030 1.00 70.75 92 LEU A N 1
ATOM 724 C CA . LEU A 1 92 ? 17.375 8.891 5.153 1.00 70.75 92 LEU A CA 1
ATOM 725 C C . LEU A 1 92 ? 17.928 10.292 5.412 1.00 70.75 92 LEU A C 1
ATOM 727 O O . LEU A 1 92 ? 18.732 10.799 4.625 1.00 70.75 92 LEU A O 1
ATOM 731 N N . GLN A 1 93 ? 17.505 10.918 6.507 1.00 59.56 93 GLN A N 1
ATOM 732 C CA . GLN A 1 93 ? 18.254 12.044 7.028 1.00 59.56 93 GLN A CA 1
ATOM 733 C C . GLN A 1 93 ? 19.607 11.487 7.456 1.00 59.56 93 GLN A C 1
ATOM 735 O O . GLN A 1 93 ? 19.675 10.526 8.227 1.00 59.56 93 GLN A O 1
ATOM 740 N N . GLN A 1 94 ? 20.688 12.039 6.903 1.00 48.03 94 GLN A N 1
ATOM 741 C CA . GLN A 1 94 ? 22.023 11.749 7.406 1.00 48.03 94 GLN A CA 1
ATOM 742 C C . GLN A 1 94 ? 21.985 12.023 8.907 1.00 48.03 94 GLN A C 1
ATOM 744 O O . GLN A 1 94 ? 21.712 13.150 9.316 1.00 48.03 94 GLN A O 1
ATOM 749 N N . GLN A 1 95 ? 22.173 10.979 9.714 1.00 46.00 95 GLN A N 1
ATOM 750 C CA . GLN A 1 95 ? 22.261 11.115 11.158 1.00 46.00 95 GLN A CA 1
ATOM 751 C C . GLN A 1 95 ? 23.365 12.132 11.448 1.00 46.00 95 GLN A C 1
ATOM 753 O O . GLN A 1 95 ? 24.550 11.830 11.299 1.00 46.00 95 GLN A O 1
ATOM 758 N N . GLN A 1 96 ? 22.984 13.344 11.849 1.00 41.38 96 GLN A N 1
ATOM 759 C CA . GLN A 1 96 ? 23.892 14.182 12.611 1.00 41.38 96 GLN A CA 1
ATOM 760 C C . GLN A 1 96 ? 24.275 13.366 13.847 1.00 41.38 96 GLN A C 1
ATOM 762 O O . GLN A 1 96 ? 23.426 12.749 14.494 1.00 41.38 96 GLN A O 1
ATOM 767 N N . GLN A 1 97 ? 25.578 13.261 14.086 1.00 38.16 97 GLN A N 1
ATOM 768 C CA . GLN A 1 97 ? 26.154 12.367 15.080 1.00 38.16 97 GLN A CA 1
ATOM 769 C C . GLN A 1 97 ? 25.485 12.551 16.460 1.00 38.16 97 GLN A C 1
ATOM 771 O O . GLN A 1 97 ? 25.237 13.686 16.874 1.00 38.16 97 GLN A O 1
ATOM 776 N N . PRO A 1 98 ? 25.256 11.468 17.227 1.00 43.06 98 PRO A N 1
ATOM 777 C CA . PRO A 1 98 ? 24.525 11.503 18.500 1.00 43.06 98 PRO A CA 1
ATOM 778 C C . PRO A 1 98 ? 25.185 12.311 19.638 1.00 43.06 98 PRO A C 1
ATOM 780 O O . PRO A 1 98 ? 24.672 12.311 20.756 1.00 43.06 98 PRO A O 1
ATOM 783 N N . GLN A 1 99 ? 26.301 13.007 19.402 1.00 47.91 99 GLN A N 1
ATOM 784 C CA . GLN A 1 99 ? 26.978 13.798 20.433 1.00 47.91 99 GLN A CA 1
ATOM 785 C C . GLN A 1 99 ? 26.410 15.211 20.633 1.00 47.91 99 GLN A C 1
ATOM 787 O O . GLN A 1 99 ? 26.566 15.737 21.729 1.00 47.91 99 GLN A O 1
ATOM 792 N N . GLN A 1 100 ? 25.691 15.803 19.670 1.00 46.25 100 GLN A N 1
ATOM 793 C CA . GLN A 1 100 ? 25.149 17.168 19.838 1.00 46.25 100 GLN A CA 1
ATOM 794 C C . GLN A 1 100 ? 23.719 17.214 20.419 1.00 46.25 100 GLN A C 1
ATOM 796 O O . GLN A 1 100 ? 23.377 18.150 21.135 1.00 46.25 100 GLN A O 1
ATOM 801 N N . GLN A 1 101 ? 22.901 16.167 20.248 1.00 45.09 101 GLN A N 1
ATOM 802 C CA . GLN A 1 101 ? 21.504 16.167 20.729 1.00 45.09 101 GLN A CA 1
ATOM 803 C C . GLN A 1 101 ? 21.337 15.972 22.251 1.00 45.09 101 GLN A C 1
ATOM 805 O O . GLN A 1 101 ? 20.261 16.234 22.801 1.00 45.09 101 GLN A O 1
ATOM 810 N N . ARG A 1 102 ? 22.385 15.530 22.966 1.00 45.44 102 ARG A N 1
ATOM 811 C CA . ARG A 1 102 ? 22.314 15.307 24.423 1.00 45.44 102 ARG A CA 1
ATOM 812 C C . ARG A 1 102 ? 22.410 16.593 25.247 1.00 45.44 102 ARG A C 1
ATOM 814 O O . ARG A 1 102 ? 21.927 16.598 26.379 1.00 45.44 102 ARG A O 1
ATOM 821 N N . GLU A 1 103 ? 22.984 17.664 24.703 1.00 46.81 103 GLU A N 1
ATOM 822 C CA . GLU A 1 103 ? 23.108 18.945 25.413 1.00 46.81 103 GLU A CA 1
ATOM 823 C C . GLU A 1 103 ? 21.908 19.878 25.176 1.00 46.81 103 GLU A C 1
ATOM 825 O O . GLU A 1 103 ? 21.488 20.575 26.101 1.00 46.81 103 GLU A O 1
ATOM 830 N N . GLU A 1 104 ? 21.263 19.826 24.006 1.00 46.50 104 GLU A N 1
ATOM 831 C CA . GLU A 1 104 ? 20.101 20.682 23.698 1.00 46.50 104 GLU A CA 1
ATOM 832 C C . GLU A 1 104 ? 18.781 20.187 24.308 1.00 46.50 104 GLU A C 1
ATOM 834 O O . GLU A 1 104 ? 17.920 20.993 24.672 1.00 46.50 104 GLU A O 1
ATOM 839 N N . SER A 1 105 ? 18.645 18.879 24.555 1.00 44.81 105 SER A N 1
ATOM 840 C CA . SER A 1 105 ? 17.436 18.296 25.166 1.00 44.81 105 SER A CA 1
ATOM 841 C C . SER A 1 105 ? 17.195 18.731 26.624 1.00 44.81 105 SER A C 1
ATOM 843 O O . SER A 1 105 ? 16.130 18.466 27.175 1.00 44.81 105 SER A O 1
ATOM 845 N N . LYS A 1 106 ? 18.155 19.411 27.270 1.00 44.66 106 LYS A N 1
ATOM 846 C CA . LYS A 1 106 ? 17.979 19.987 28.617 1.00 44.66 106 LYS A CA 1
ATOM 847 C C . LYS A 1 106 ? 17.560 21.460 28.625 1.00 44.66 106 LYS A C 1
ATOM 849 O O . LYS A 1 106 ? 17.191 21.948 29.690 1.00 44.66 106 LYS A O 1
ATOM 854 N N . LYS A 1 107 ? 17.599 22.174 27.493 1.00 42.25 107 LYS A N 1
ATOM 855 C CA . LYS A 1 107 ? 17.258 23.610 27.443 1.00 42.25 107 LYS A CA 1
ATOM 856 C C . LYS A 1 107 ? 15.854 23.918 26.911 1.00 42.25 107 LYS A C 1
ATOM 858 O O . LYS A 1 107 ? 15.324 24.971 27.244 1.00 42.25 107 LYS A O 1
ATOM 863 N N . ASN A 1 108 ? 15.201 22.997 26.201 1.00 41.19 108 ASN A N 1
ATOM 864 C CA . ASN A 1 108 ? 13.948 23.288 25.486 1.00 41.19 108 ASN A CA 1
ATOM 865 C C . ASN A 1 108 ? 12.671 22.771 26.181 1.00 41.19 108 ASN A C 1
ATOM 867 O O . ASN A 1 108 ? 11.781 22.236 25.528 1.00 41.19 108 ASN A O 1
ATOM 871 N N . VAL A 1 109 ? 12.552 22.943 27.505 1.00 45.12 109 VAL A N 1
ATOM 872 C CA . VAL A 1 109 ? 11.268 22.744 28.229 1.00 45.12 109 VAL A CA 1
ATOM 873 C C . VAL A 1 109 ? 10.515 24.072 28.439 1.00 45.12 109 VAL A C 1
ATOM 875 O O . VAL A 1 109 ? 9.397 24.088 28.943 1.00 45.12 109 VAL A O 1
ATOM 878 N N . ALA A 1 110 ? 11.066 25.202 27.994 1.00 38.81 110 ALA A N 1
ATOM 879 C CA . ALA A 1 110 ? 10.394 26.496 28.078 1.00 38.81 110 ALA A CA 1
ATOM 880 C C . ALA A 1 110 ? 10.648 27.322 26.812 1.00 38.81 110 ALA A C 1
ATOM 882 O O . ALA A 1 110 ? 11.643 28.031 26.715 1.00 38.81 110 ALA A O 1
ATOM 883 N N . GLY A 1 111 ? 9.745 27.231 25.839 1.00 32.41 111 GLY A N 1
ATOM 884 C CA . GLY A 1 111 ? 9.753 28.123 24.681 1.00 32.41 111 GLY A CA 1
ATOM 885 C C . GLY A 1 111 ? 9.168 27.463 23.446 1.00 32.41 111 GLY A C 1
ATOM 886 O O . GLY A 1 111 ? 9.777 26.567 22.873 1.00 32.41 111 GLY A O 1
ATOM 887 N N . GLY A 1 112 ? 7.977 27.906 23.042 1.00 43.44 112 GLY A N 1
ATOM 888 C CA . GLY A 1 112 ? 7.433 27.589 21.728 1.00 43.44 112 GLY A CA 1
ATOM 889 C C . GLY A 1 112 ? 8.339 28.146 20.629 1.00 43.44 112 GLY A C 1
ATOM 890 O O . GLY A 1 112 ? 8.724 29.311 20.680 1.00 43.44 112 GLY A O 1
ATOM 891 N N . GLY A 1 113 ? 8.671 27.307 19.651 1.00 33.62 113 GLY A N 1
ATOM 892 C CA . GLY A 1 113 ? 9.461 27.681 18.482 1.00 33.62 113 GLY A CA 1
ATOM 893 C C . GLY A 1 113 ? 9.683 26.489 17.548 1.00 33.62 113 GLY A C 1
ATOM 894 O O . GLY A 1 113 ? 10.138 25.444 17.994 1.00 33.62 113 GLY A O 1
ATOM 895 N N . ASP A 1 114 ? 9.290 26.688 16.288 1.00 36.91 114 ASP A N 1
ATOM 896 C CA . ASP A 1 114 ? 9.593 25.985 15.030 1.00 36.91 114 ASP A CA 1
ATOM 897 C C . ASP A 1 114 ? 9.639 24.446 14.950 1.00 36.91 114 ASP A C 1
ATOM 899 O O . ASP A 1 114 ? 10.489 23.753 15.502 1.00 36.91 114 ASP A O 1
ATOM 903 N N . LYS A 1 115 ? 8.730 23.918 14.116 1.00 44.34 115 LYS A N 1
ATOM 904 C CA . LYS A 1 115 ? 8.473 22.493 13.845 1.00 44.34 115 LYS A CA 1
ATOM 905 C C . LYS A 1 115 ? 9.307 21.880 12.708 1.00 44.34 115 LYS A C 1
ATOM 907 O O . LYS A 1 115 ? 8.940 20.813 12.225 1.00 44.34 115 LYS A O 1
ATOM 912 N N . ASP A 1 116 ? 10.410 22.488 12.281 1.00 45.72 116 ASP A N 1
ATOM 913 C CA . ASP A 1 116 ? 10.989 22.136 10.972 1.00 45.72 116 ASP A CA 1
ATOM 914 C C . ASP A 1 116 ? 12.308 21.351 10.967 1.00 45.72 116 ASP A C 1
ATOM 916 O O . ASP A 1 116 ? 12.838 21.111 9.889 1.00 45.72 116 ASP A O 1
ATOM 920 N N . ASN A 1 117 ? 12.840 20.863 12.097 1.00 41.78 117 ASN A N 1
ATOM 921 C CA . ASN A 1 117 ? 14.122 20.128 12.048 1.00 41.78 117 ASN A CA 1
ATOM 922 C C . ASN A 1 117 ? 14.311 18.958 13.030 1.00 41.78 117 ASN A C 1
ATOM 924 O O . ASN A 1 117 ? 15.438 18.591 13.359 1.00 41.78 117 ASN A O 1
ATOM 928 N N . ALA A 1 118 ? 13.233 18.293 13.442 1.00 41.22 118 ALA A N 1
ATOM 929 C CA . ALA A 1 118 ? 13.348 16.951 14.013 1.00 41.22 118 ALA A CA 1
ATOM 930 C C . ALA A 1 118 ? 13.196 15.918 12.892 1.00 41.22 118 ALA A C 1
ATOM 932 O O . ALA A 1 118 ? 12.295 16.043 12.061 1.00 41.22 118 ALA A O 1
ATOM 933 N N . ALA A 1 119 ? 14.068 14.906 12.865 1.00 43.28 119 ALA A N 1
ATOM 934 C CA . ALA A 1 119 ? 13.968 13.787 11.940 1.00 43.28 119 ALA A CA 1
ATOM 935 C C . ALA A 1 119 ? 12.526 13.297 11.867 1.00 43.28 119 ALA A C 1
ATOM 937 O O . ALA A 1 119 ? 11.966 12.875 12.880 1.00 43.28 119 ALA A O 1
ATOM 938 N N . ALA A 1 120 ? 11.917 13.398 10.685 1.00 45.44 120 ALA A N 1
ATOM 939 C CA . ALA A 1 120 ? 10.558 12.939 10.475 1.00 45.44 120 ALA A CA 1
ATOM 940 C C . ALA A 1 120 ? 10.586 11.410 10.436 1.00 45.44 120 ALA A C 1
ATOM 942 O O . ALA A 1 120 ? 10.450 10.799 9.381 1.00 45.44 120 ALA A O 1
ATOM 943 N N . VAL A 1 121 ? 10.788 10.788 11.603 1.00 53.75 121 VAL A N 1
ATOM 944 C CA . VAL A 1 121 ? 10.238 9.467 11.876 1.00 53.75 121 VAL A CA 1
ATOM 945 C C . VAL A 1 121 ? 8.800 9.579 11.410 1.00 53.75 121 VAL A C 1
ATOM 947 O O . VAL A 1 121 ? 8.051 10.417 11.920 1.00 53.75 121 VAL A O 1
ATOM 950 N N . VAL A 1 122 ? 8.467 8.850 10.346 1.00 60.34 122 VAL A N 1
ATOM 951 C CA . VAL A 1 122 ? 7.103 8.822 9.841 1.00 60.34 122 VAL A CA 1
ATOM 952 C C . VAL A 1 122 ? 6.262 8.391 11.026 1.00 60.34 122 VAL A C 1
ATOM 954 O O . VAL A 1 122 ? 6.420 7.273 11.515 1.00 60.34 122 VAL A O 1
ATOM 957 N N . ASP A 1 123 ? 5.475 9.333 11.548 1.00 75.50 123 ASP A N 1
ATOM 958 C CA . ASP A 1 123 ? 4.551 9.072 12.643 1.00 75.50 123 ASP A CA 1
ATOM 959 C C . ASP A 1 123 ? 3.786 7.809 12.271 1.00 75.50 123 ASP A C 1
ATOM 961 O O . ASP A 1 123 ? 3.330 7.681 11.129 1.00 75.50 123 ASP A O 1
ATOM 965 N N . GLU A 1 124 ? 3.749 6.855 13.205 1.00 74.56 124 GLU A N 1
ATOM 966 C CA . GLU A 1 124 ? 3.255 5.510 12.952 1.00 74.56 124 GLU A CA 1
ATOM 967 C C . GLU A 1 124 ? 1.901 5.606 12.241 1.00 74.56 124 GLU A C 1
ATOM 969 O O . GLU A 1 124 ? 1.711 4.977 11.208 1.00 74.56 124 GLU A O 1
ATOM 974 N N . TYR A 1 125 ? 1.036 6.536 12.649 1.00 82.38 125 TYR A N 1
ATOM 975 C CA . TYR A 1 125 ? -0.312 6.707 12.111 1.00 82.38 125 TYR A CA 1
ATOM 976 C C . TYR A 1 125 ? -0.411 7.385 10.732 1.00 82.38 125 TYR A C 1
ATOM 978 O O . TYR A 1 125 ? -1.493 7.379 10.145 1.00 82.38 125 TYR A O 1
ATOM 986 N N . LYS A 1 126 ? 0.683 7.923 10.175 1.00 88.38 126 LYS A N 1
ATOM 987 C CA . LYS A 1 126 ? 0.711 8.486 8.809 1.00 88.38 126 LYS A CA 1
ATOM 988 C C . LYS A 1 126 ? 0.776 7.405 7.738 1.00 88.38 126 LYS A C 1
ATOM 990 O O . LYS A 1 126 ? 0.162 7.544 6.684 1.00 88.38 126 LYS A O 1
ATOM 995 N N . PHE A 1 127 ? 1.530 6.339 8.005 1.00 92.56 127 PHE A N 1
ATOM 996 C CA . PHE A 1 127 ? 1.714 5.214 7.096 1.00 92.56 127 PHE A CA 1
ATOM 997 C C . PHE A 1 127 ? 1.188 3.944 7.749 1.00 92.56 127 PHE A C 1
ATOM 999 O O . PHE A 1 127 ? 1.822 3.355 8.623 1.00 92.56 127 PHE A O 1
ATOM 1006 N N . THR A 1 128 ? 0.013 3.500 7.315 1.00 92.81 128 THR A N 1
ATOM 1007 C CA . THR A 1 128 ? -0.713 2.461 8.054 1.00 92.81 128 THR A CA 1
ATOM 1008 C C . THR A 1 128 ? -0.705 1.097 7.395 1.00 92.81 128 THR A C 1
ATOM 1010 O O . THR A 1 128 ? -1.339 0.205 7.935 1.00 92.81 128 THR A O 1
ATOM 1013 N N . THR A 1 129 ? 0.007 0.886 6.285 1.00 93.88 129 THR A N 1
ATOM 1014 C CA . THR A 1 129 ? -0.062 -0.345 5.466 1.00 93.88 129 THR A CA 1
ATOM 1015 C C . THR A 1 129 ? 0.158 -1.650 6.239 1.00 93.88 129 THR A C 1
ATOM 1017 O O . THR A 1 129 ? -0.412 -2.679 5.889 1.00 93.88 129 THR A O 1
ATOM 1020 N N . PHE A 1 130 ? 0.950 -1.622 7.312 1.00 93.25 130 PHE A N 1
ATOM 1021 C CA . PHE A 1 130 ? 1.182 -2.777 8.189 1.00 93.25 130 PHE A CA 1
ATOM 1022 C C . PHE A 1 130 ? 0.361 -2.733 9.486 1.00 93.25 130 PHE A C 1
ATOM 1024 O O . PHE A 1 130 ? 0.711 -3.391 10.465 1.00 93.25 130 PHE A O 1
ATOM 1031 N N . SER A 1 131 ? -0.736 -1.977 9.491 1.00 92.06 131 SER A N 1
ATOM 1032 C CA . SER A 1 131 ? -1.576 -1.683 10.656 1.00 92.06 131 SER A CA 1
ATOM 1033 C C . SER A 1 131 ? -0.791 -1.001 11.790 1.00 92.06 131 SER A C 1
ATOM 1035 O O . SER A 1 131 ? 0.310 -0.497 11.585 1.00 92.06 131 SER A O 1
ATOM 1037 N N . GLN A 1 132 ? -1.399 -0.903 12.974 1.00 90.00 132 GLN A N 1
ATOM 1038 C CA . GLN A 1 132 ? -0.896 -0.142 14.123 1.00 90.00 132 GLN A CA 1
ATOM 1039 C C . GLN A 1 132 ? -1.159 -0.891 15.434 1.00 90.00 132 GLN A C 1
ATOM 1041 O O . GLN A 1 132 ? -2.091 -1.704 15.527 1.00 90.00 132 GLN A O 1
ATOM 1046 N N . GLY A 1 133 ? -0.392 -0.551 16.472 1.00 89.06 133 GLY A N 1
ATOM 1047 C CA . GLY A 1 133 ? -0.624 -1.007 17.843 1.00 89.06 133 GLY A CA 1
ATOM 1048 C C . GLY A 1 133 ? -0.580 -2.531 17.996 1.00 89.06 133 GLY A C 1
ATOM 1049 O O . GLY A 1 133 ? 0.212 -3.218 17.356 1.00 89.06 133 GLY A O 1
ATOM 1050 N N . ILE A 1 134 ? -1.462 -3.082 18.836 1.00 90.06 134 ILE A N 1
ATOM 1051 C CA . ILE A 1 134 ? -1.485 -4.522 19.167 1.00 90.06 134 ILE A CA 1
ATOM 1052 C C . ILE A 1 134 ? -1.783 -5.445 17.969 1.00 90.06 134 ILE A C 1
ATOM 1054 O O . ILE A 1 134 ? -1.532 -6.642 18.044 1.00 90.06 134 ILE A O 1
ATOM 1058 N N . HIS A 1 135 ? -2.322 -4.902 16.872 1.00 89.56 135 HIS A N 1
ATOM 1059 C CA . HIS A 1 135 ? -2.643 -5.646 15.649 1.00 89.56 135 HIS A CA 1
ATOM 1060 C C . HIS A 1 135 ? -1.735 -5.251 14.478 1.00 89.56 135 HIS A C 1
ATOM 1062 O O . HIS A 1 135 ? -2.096 -5.448 13.318 1.00 89.56 135 HIS A O 1
ATOM 1068 N N . LYS A 1 136 ? -0.564 -4.676 14.767 1.00 91.75 136 LYS A N 1
ATOM 1069 C CA . LYS A 1 136 ? 0.479 -4.449 13.770 1.00 91.75 136 LYS A CA 1
ATOM 1070 C C . LYS A 1 136 ? 0.934 -5.777 13.165 1.00 91.75 136 LYS A C 1
ATOM 1072 O O . LYS A 1 136 ? 1.075 -6.772 13.876 1.00 91.75 136 LYS A O 1
ATOM 1077 N N . CYS A 1 137 ? 1.177 -5.793 11.857 1.00 9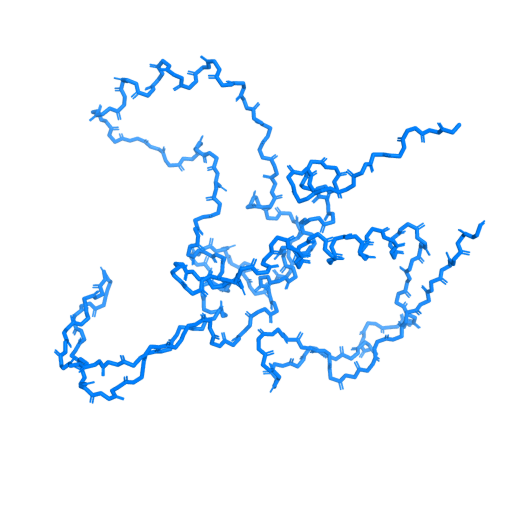3.06 137 CYS A N 1
ATOM 1078 C CA . CYS A 1 137 ? 1.605 -6.983 11.133 1.00 93.06 137 CYS A CA 1
ATOM 1079 C C . CYS A 1 137 ? 2.944 -7.503 11.693 1.00 93.06 137 CYS A C 1
ATOM 1081 O O . CYS A 1 137 ? 3.974 -6.845 11.514 1.00 93.06 137 CYS A O 1
ATOM 1083 N N . PRO A 1 138 ? 2.987 -8.703 12.305 1.00 94.94 138 PRO A N 1
ATOM 1084 C CA . PRO A 1 138 ? 4.236 -9.254 12.833 1.00 94.94 138 PRO A CA 1
ATOM 1085 C C . PRO A 1 138 ? 5.224 -9.618 11.712 1.00 94.94 138 PRO A C 1
ATOM 1087 O O . PRO A 1 138 ? 6.428 -9.708 11.942 1.00 94.94 138 PRO A O 1
ATOM 1090 N N . GLY A 1 139 ? 4.723 -9.796 10.485 1.00 95.25 139 GLY A N 1
ATOM 1091 C CA . GLY A 1 139 ? 5.513 -10.107 9.297 1.00 95.25 139 GLY A CA 1
ATOM 1092 C C . GLY A 1 139 ? 6.099 -8.893 8.574 1.00 95.25 139 GLY A C 1
ATOM 1093 O O . GLY A 1 139 ? 6.789 -9.102 7.579 1.00 95.25 139 GLY A O 1
ATOM 1094 N N . GLN A 1 140 ? 5.862 -7.656 9.038 1.00 92.81 140 GLN A N 1
ATOM 1095 C CA . GLN A 1 140 ? 6.289 -6.427 8.348 1.00 92.81 140 GLN A CA 1
ATOM 1096 C C . GLN A 1 140 ? 7.758 -6.486 7.904 1.00 92.81 140 GLN A C 1
ATOM 1098 O O . GLN A 1 140 ? 8.064 -6.316 6.727 1.00 92.81 140 GLN A O 1
ATOM 1103 N N . ARG A 1 141 ? 8.668 -6.804 8.833 1.00 91.06 141 ARG A N 1
ATOM 1104 C CA . ARG A 1 141 ? 10.111 -6.819 8.550 1.00 91.06 141 ARG A CA 1
ATOM 1105 C C . ARG A 1 141 ? 10.490 -7.837 7.477 1.00 91.06 141 ARG A C 1
ATOM 1107 O O . ARG A 1 141 ? 11.315 -7.556 6.613 1.00 91.06 141 ARG A O 1
ATOM 1114 N N . ILE A 1 142 ? 9.884 -9.024 7.533 1.00 94.06 142 ILE A N 1
ATOM 1115 C CA . ILE A 1 142 ? 10.128 -10.092 6.558 1.00 94.06 142 ILE A CA 1
ATOM 1116 C C . ILE A 1 142 ? 9.565 -9.685 5.196 1.00 94.06 142 ILE A C 1
ATOM 1118 O O . ILE A 1 142 ? 10.237 -9.882 4.184 1.00 94.06 142 ILE A O 1
ATOM 1122 N N . ALA A 1 143 ? 8.372 -9.086 5.160 1.00 94.38 143 ALA A N 1
ATOM 1123 C CA . ALA A 1 143 ? 7.753 -8.604 3.933 1.00 94.38 143 ALA A CA 1
ATOM 1124 C C . ALA A 1 143 ? 8.614 -7.529 3.253 1.00 94.38 143 ALA A C 1
ATOM 1126 O O . ALA A 1 143 ? 8.936 -7.668 2.076 1.00 94.38 143 ALA A O 1
ATOM 1127 N N . GLU A 1 144 ? 9.058 -6.512 3.995 1.00 93.25 144 GLU A N 1
ATOM 1128 C CA . GLU A 1 144 ? 9.912 -5.437 3.473 1.00 93.25 144 GLU A CA 1
ATOM 1129 C C . GLU A 1 144 ? 11.226 -5.975 2.897 1.00 93.25 144 GLU A C 1
ATOM 1131 O O . GLU A 1 144 ? 11.572 -5.653 1.757 1.00 93.25 144 GLU A O 1
ATOM 1136 N N . VAL A 1 145 ? 11.927 -6.848 3.635 1.00 91.56 145 VAL A N 1
ATOM 1137 C CA . VAL A 1 145 ? 13.159 -7.483 3.137 1.00 91.56 145 VAL A CA 1
ATOM 1138 C C . VAL A 1 145 ? 12.878 -8.305 1.889 1.00 91.56 145 VAL A C 1
ATOM 1140 O O . VAL A 1 145 ? 13.618 -8.189 0.915 1.00 91.56 145 VAL A O 1
ATOM 1143 N N . SER A 1 146 ? 11.814 -9.106 1.883 1.00 94.25 146 SER A N 1
ATOM 1144 C CA . SER A 1 146 ? 11.480 -9.982 0.755 1.00 94.25 146 SER A CA 1
ATOM 1145 C C . SER A 1 146 ? 11.181 -9.185 -0.513 1.00 94.25 146 SER A C 1
ATOM 1147 O O . SER A 1 146 ? 11.732 -9.483 -1.573 1.00 94.25 146 SER A O 1
ATOM 1149 N N . ILE A 1 147 ? 10.361 -8.135 -0.403 1.00 95.12 147 ILE A N 1
ATOM 1150 C CA . ILE A 1 147 ? 10.008 -7.272 -1.534 1.00 95.12 147 ILE A CA 1
ATOM 1151 C C . ILE A 1 147 ? 11.253 -6.536 -2.036 1.00 95.12 147 ILE A C 1
ATOM 1153 O O . ILE A 1 147 ? 11.526 -6.549 -3.235 1.00 95.12 147 ILE A O 1
ATOM 1157 N N . CYS A 1 148 ? 12.049 -5.943 -1.144 1.00 93.25 148 CYS A N 1
ATOM 1158 C CA . CYS A 1 148 ? 13.258 -5.231 -1.554 1.00 93.25 148 CYS A CA 1
ATOM 1159 C C . CYS A 1 148 ? 14.304 -6.166 -2.177 1.00 93.25 148 CYS A C 1
ATOM 1161 O O . CYS A 1 148 ? 14.946 -5.787 -3.152 1.00 93.25 148 CYS A O 1
ATOM 1163 N N . SER A 1 149 ? 14.446 -7.391 -1.664 1.00 91.44 149 SER A N 1
ATOM 1164 C CA . SER A 1 149 ? 15.349 -8.408 -2.221 1.00 91.44 149 SER A CA 1
ATOM 1165 C C . SER A 1 149 ? 14.920 -8.792 -3.634 1.00 91.44 149 SER A C 1
ATOM 1167 O O . SER A 1 149 ? 15.738 -8.794 -4.551 1.00 91.44 149 SER A O 1
ATOM 1169 N N . MET A 1 150 ? 13.624 -9.052 -3.831 1.00 93.44 150 MET A N 1
ATOM 1170 C CA . MET A 1 150 ? 13.067 -9.353 -5.149 1.00 93.44 150 MET A CA 1
ATOM 1171 C C . MET A 1 150 ? 13.277 -8.186 -6.121 1.00 93.44 150 MET A C 1
ATOM 1173 O O . MET A 1 150 ? 13.743 -8.388 -7.238 1.00 93.44 150 MET A O 1
ATOM 1177 N N . MET A 1 151 ? 13.009 -6.952 -5.685 1.00 93.38 151 MET A N 1
ATOM 1178 C CA . MET A 1 151 ? 13.250 -5.752 -6.489 1.00 93.38 151 MET A CA 1
ATOM 1179 C C . MET A 1 151 ? 14.728 -5.586 -6.852 1.00 93.38 151 MET A C 1
ATOM 1181 O O . MET A 1 151 ? 15.036 -5.269 -7.998 1.00 93.38 151 MET A O 1
ATOM 1185 N N . ALA A 1 152 ? 15.646 -5.836 -5.915 1.00 91.38 152 ALA A N 1
ATOM 1186 C CA . ALA A 1 152 ? 17.083 -5.779 -6.171 1.00 91.38 152 ALA A CA 1
ATOM 1187 C C . ALA A 1 152 ? 17.516 -6.818 -7.214 1.00 91.38 152 ALA A C 1
ATOM 1189 O O . ALA A 1 152 ? 18.279 -6.486 -8.121 1.00 91.38 152 ALA A O 1
ATOM 1190 N N . ILE A 1 153 ? 16.990 -8.044 -7.132 1.00 90.25 153 ILE A N 1
ATOM 1191 C CA . ILE A 1 153 ? 17.247 -9.106 -8.114 1.00 90.25 153 ILE A CA 1
ATOM 1192 C C . ILE A 1 153 ? 16.716 -8.703 -9.493 1.00 90.25 153 ILE A C 1
ATOM 1194 O O . ILE A 1 153 ? 17.452 -8.793 -10.474 1.00 90.25 153 ILE A O 1
ATOM 1198 N N . LEU A 1 154 ? 15.468 -8.235 -9.578 1.00 92.19 154 LEU A N 1
ATOM 1199 C CA . LEU A 1 154 ? 14.848 -7.831 -10.842 1.00 92.19 154 LEU A CA 1
ATOM 1200 C C . LEU A 1 154 ? 15.607 -6.670 -11.497 1.00 92.19 154 LEU A C 1
ATOM 1202 O O . LEU A 1 154 ? 15.960 -6.751 -12.671 1.00 92.19 154 LEU A O 1
ATOM 1206 N N . VAL A 1 155 ? 15.921 -5.619 -10.737 1.00 90.62 155 VAL A N 1
ATOM 1207 C CA . VAL A 1 155 ? 16.679 -4.463 -11.241 1.00 90.62 155 VAL A CA 1
ATOM 1208 C C . VAL A 1 155 ? 18.106 -4.863 -11.628 1.00 90.62 155 VAL A C 1
ATOM 1210 O O . VAL A 1 155 ? 18.589 -4.453 -12.681 1.00 90.62 155 VAL A O 1
ATOM 1213 N N . GLY A 1 156 ? 18.773 -5.705 -10.832 1.00 90.56 156 GLY A N 1
ATOM 1214 C CA . GLY A 1 156 ? 20.118 -6.206 -11.142 1.00 90.56 156 GLY A CA 1
ATOM 1215 C C . GLY A 1 156 ? 20.186 -7.041 -12.428 1.00 90.56 156 GLY A C 1
ATOM 1216 O O . GLY A 1 156 ? 21.221 -7.059 -13.097 1.00 90.56 156 GLY A O 1
ATOM 1217 N N . ASN A 1 157 ? 19.072 -7.673 -12.807 1.00 91.50 157 ASN A N 1
ATOM 1218 C CA . ASN A 1 157 ? 18.906 -8.458 -14.034 1.00 91.50 157 ASN A CA 1
ATOM 1219 C C . ASN A 1 157 ? 18.206 -7.674 -15.166 1.00 91.50 157 ASN A C 1
ATOM 1221 O O . ASN A 1 157 ? 17.597 -8.274 -16.051 1.00 91.50 157 ASN A O 1
ATOM 1225 N N . ASP A 1 158 ? 18.273 -6.336 -15.136 1.00 91.94 158 ASP A N 1
ATOM 1226 C CA . ASP A 1 158 ? 17.698 -5.432 -16.148 1.00 91.94 158 ASP A CA 1
ATOM 1227 C C . ASP A 1 158 ? 16.240 -5.775 -16.508 1.00 91.94 158 ASP A C 1
ATOM 1229 O O . ASP A 1 158 ? 15.860 -5.820 -17.679 1.00 91.94 158 ASP A O 1
ATOM 1233 N N . ALA A 1 159 ? 15.415 -6.071 -15.498 1.00 93.00 159 ALA A N 1
ATOM 1234 C CA . ALA A 1 159 ? 14.008 -6.375 -15.716 1.00 93.00 159 ALA A CA 1
ATOM 1235 C C . ALA A 1 159 ? 13.275 -5.173 -16.334 1.00 93.00 159 ALA A C 1
ATOM 1237 O O . ALA A 1 159 ? 13.308 -4.060 -15.802 1.00 93.00 159 ALA A O 1
ATOM 1238 N N . ARG A 1 160 ? 12.564 -5.403 -17.441 1.00 92.25 160 ARG A N 1
ATOM 1239 C CA . ARG A 1 160 ? 11.802 -4.382 -18.173 1.00 92.25 160 ARG A CA 1
ATOM 1240 C C . ARG A 1 160 ? 10.376 -4.839 -18.405 1.00 92.25 160 ARG A C 1
ATOM 1242 O O . ARG A 1 160 ? 10.125 -5.981 -18.770 1.00 92.25 160 ARG A O 1
ATOM 1249 N N . ILE A 1 161 ? 9.434 -3.923 -18.237 1.00 91.62 161 ILE A N 1
ATOM 1250 C CA . ILE A 1 161 ? 8.038 -4.150 -18.606 1.00 91.62 161 ILE A CA 1
ATOM 1251 C C . ILE A 1 161 ? 7.962 -4.316 -20.135 1.00 91.62 161 ILE A C 1
ATOM 1253 O O . ILE A 1 161 ? 8.485 -3.483 -20.869 1.00 91.62 161 ILE A O 1
ATOM 1257 N N . SER A 1 162 ? 7.319 -5.382 -20.621 1.00 90.62 162 SER A N 1
ATOM 1258 C CA . SER A 1 162 ? 7.357 -5.784 -22.041 1.00 90.62 162 SER A CA 1
ATOM 1259 C C . SER A 1 162 ? 6.368 -5.032 -22.946 1.00 90.62 162 SER A C 1
ATOM 1261 O O . SER A 1 162 ? 6.110 -5.476 -24.062 1.00 90.62 162 SER A O 1
ATOM 1263 N N . TYR A 1 163 ? 5.762 -3.941 -22.472 1.00 87.62 163 TYR A N 1
ATOM 1264 C CA . TYR A 1 163 ? 4.772 -3.177 -23.237 1.00 87.62 163 TYR A CA 1
ATOM 1265 C C . TYR A 1 163 ? 5.421 -1.958 -23.890 1.00 87.62 163 TYR A C 1
ATOM 1267 O O . TYR A 1 163 ? 6.077 -1.168 -23.219 1.00 87.62 163 TYR A O 1
ATOM 1275 N N . GLU A 1 164 ? 5.171 -1.774 -25.186 1.00 84.31 164 GLU A N 1
ATOM 1276 C CA . GLU A 1 164 ? 5.647 -0.606 -25.943 1.00 84.31 164 GLU A CA 1
ATOM 1277 C C . GLU A 1 164 ? 4.937 0.687 -25.535 1.00 84.31 164 GLU A C 1
ATOM 1279 O O . GLU A 1 164 ? 5.530 1.763 -25.552 1.00 84.31 164 GLU A O 1
ATOM 1284 N N . LYS A 1 165 ? 3.657 0.581 -25.158 1.00 88.25 165 LYS A N 1
ATOM 1285 C CA . LYS A 1 165 ? 2.822 1.718 -24.772 1.00 88.25 165 LYS A CA 1
ATOM 1286 C C . LYS A 1 165 ? 2.252 1.537 -23.373 1.00 88.25 165 LYS A C 1
ATOM 1288 O O . LYS A 1 165 ? 1.814 0.445 -23.004 1.00 88.25 165 LYS A O 1
ATOM 1293 N N . LYS A 1 166 ? 2.241 2.621 -22.596 1.00 87.62 166 LYS A N 1
ATOM 1294 C CA . LYS A 1 166 ? 1.837 2.622 -21.181 1.00 87.62 166 LYS A CA 1
ATOM 1295 C C . LYS A 1 166 ? 0.368 2.243 -20.998 1.00 87.62 166 LYS A C 1
ATOM 1297 O O . LYS A 1 166 ? 0.040 1.571 -20.028 1.00 87.62 166 LYS A O 1
ATOM 1302 N N . GLU A 1 167 ? -0.498 2.643 -21.921 1.00 90.69 167 GLU A N 1
ATOM 1303 C CA . GLU A 1 167 ? -1.930 2.329 -21.913 1.00 90.69 167 GLU A CA 1
ATOM 1304 C C . GLU A 1 167 ? -2.230 0.829 -22.027 1.00 90.69 167 GLU A C 1
ATOM 1306 O O . GLU A 1 167 ? -3.309 0.398 -21.631 1.00 90.69 167 GLU A O 1
ATOM 1311 N N . ASN A 1 168 ? -1.269 0.033 -22.505 1.00 92.62 168 ASN A N 1
ATOM 1312 C CA . ASN A 1 168 ? -1.407 -1.419 -22.599 1.00 92.62 168 ASN A CA 1
ATOM 1313 C C . ASN A 1 168 ? -1.048 -2.134 -21.289 1.00 92.62 168 ASN A C 1
ATOM 1315 O O . ASN A 1 168 ? -1.266 -3.340 -21.176 1.00 92.62 168 ASN A O 1
ATOM 1319 N N . ILE A 1 169 ? -0.480 -1.422 -20.311 1.00 93.88 169 ILE A N 1
ATOM 1320 C CA . ILE A 1 169 ? -0.225 -1.978 -18.985 1.00 93.88 169 ILE A CA 1
ATOM 1321 C C . ILE A 1 169 ? -1.582 -2.098 -18.273 1.00 93.88 169 ILE A C 1
ATOM 1323 O O . ILE A 1 169 ? -2.252 -1.073 -18.115 1.00 93.88 169 ILE A O 1
ATOM 1327 N N . PRO A 1 170 ? -1.970 -3.303 -17.807 1.00 95.06 170 PRO A N 1
ATOM 1328 C CA . PRO A 1 170 ? -3.189 -3.518 -17.023 1.00 95.06 170 PRO A CA 1
ATOM 1329 C C . PRO A 1 170 ? -3.369 -2.452 -15.931 1.00 95.06 170 PRO A C 1
ATOM 1331 O O . PRO A 1 170 ? -2.386 -2.026 -15.316 1.00 95.06 170 PRO A O 1
ATOM 1334 N N . LYS A 1 171 ? -4.588 -1.969 -15.683 1.00 94.69 171 LYS A N 1
ATOM 1335 C CA . LYS A 1 171 ? -4.836 -0.915 -14.687 1.00 94.69 171 LYS A CA 1
ATOM 1336 C C . LYS A 1 171 ? -4.735 -1.476 -13.273 1.00 94.69 171 LYS A C 1
ATOM 1338 O O . LYS A 1 171 ? -4.768 -2.681 -13.050 1.00 94.69 171 LYS A O 1
ATOM 1343 N N . ILE A 1 172 ? -4.557 -0.588 -12.299 1.00 92.31 172 ILE A N 1
ATOM 1344 C CA . ILE A 1 172 ? -4.666 -0.972 -10.889 1.00 92.31 172 ILE A CA 1
ATOM 1345 C C . ILE A 1 172 ? -6.155 -1.153 -10.566 1.00 92.31 172 ILE A C 1
ATOM 1347 O O . ILE A 1 172 ? -6.960 -0.271 -10.854 1.00 92.31 172 ILE A O 1
ATOM 1351 N N . SER A 1 173 ? -6.492 -2.288 -9.967 1.00 93.06 173 SER A N 1
ATOM 1352 C CA . SER A 1 173 ? -7.791 -2.647 -9.415 1.00 93.06 173 SER A CA 1
ATOM 1353 C C . SER A 1 173 ? -7.724 -2.690 -7.888 1.00 93.06 173 SER A C 1
ATOM 1355 O O . SER A 1 173 ? -6.813 -3.269 -7.287 1.00 93.06 173 SER A O 1
ATOM 1357 N N . PHE A 1 174 ? -8.736 -2.085 -7.276 1.00 90.81 174 PHE A N 1
ATOM 1358 C CA . PHE A 1 174 ? -8.948 -1.992 -5.833 1.00 90.81 174 PHE A CA 1
ATOM 1359 C C . PHE A 1 174 ? -10.081 -2.930 -5.368 1.00 90.81 174 PHE A C 1
ATOM 1361 O O . PHE A 1 174 ? -10.658 -2.750 -4.303 1.00 90.81 174 PHE A O 1
ATOM 1368 N N . GLU A 1 175 ? -10.444 -3.923 -6.188 1.00 90.00 175 GLU A N 1
ATOM 1369 C CA . GLU A 1 175 ? -11.510 -4.883 -5.861 1.00 90.00 175 GLU A CA 1
ATOM 1370 C C . GLU A 1 175 ? -11.041 -6.002 -4.919 1.00 90.00 175 GLU A C 1
ATOM 1372 O O . GLU A 1 175 ? -11.854 -6.721 -4.340 1.00 90.00 175 GLU A O 1
ATOM 1377 N N . ARG A 1 176 ? -9.723 -6.187 -4.774 1.00 84.50 176 ARG A N 1
ATOM 1378 C CA . ARG A 1 176 ? -9.126 -7.253 -3.957 1.00 84.50 176 ARG A CA 1
ATOM 1379 C C . ARG A 1 176 ? -8.618 -6.723 -2.625 1.00 84.50 176 ARG A C 1
ATOM 1381 O O . ARG A 1 176 ? -8.184 -5.587 -2.527 1.00 84.50 176 ARG A O 1
ATOM 1388 N N . ALA A 1 177 ? -8.626 -7.583 -1.609 1.00 77.12 177 ALA A N 1
ATOM 1389 C CA . ALA A 1 177 ? -8.281 -7.196 -0.248 1.00 77.12 177 ALA A CA 1
ATOM 1390 C C . ALA A 1 177 ? -6.823 -6.701 -0.074 1.00 77.12 177 ALA A C 1
ATOM 1392 O O . ALA A 1 177 ? -5.893 -7.193 -0.716 1.00 77.12 177 ALA A O 1
ATOM 1393 N N . THR A 1 178 ? -6.632 -5.788 0.882 1.00 82.69 178 THR A N 1
ATOM 1394 C CA . THR A 1 178 ? -5.362 -5.274 1.423 1.00 82.69 178 THR A CA 1
ATOM 1395 C C . THR A 1 178 ? -4.553 -4.390 0.482 1.00 82.69 178 THR A C 1
ATOM 1397 O O . THR A 1 178 ? -4.481 -3.176 0.692 1.00 82.69 178 THR A O 1
ATOM 1400 N N . LEU A 1 179 ? -3.953 -4.976 -0.551 1.00 92.06 179 LEU A N 1
ATOM 1401 C CA . LEU A 1 179 ? -3.105 -4.275 -1.512 1.00 92.06 179 LEU A CA 1
ATOM 1402 C C . LEU A 1 179 ? -3.755 -4.316 -2.888 1.00 92.06 179 LEU A C 1
ATOM 1404 O O . LEU A 1 179 ? -4.205 -5.368 -3.341 1.00 92.06 179 LEU A O 1
ATOM 1408 N N . ALA A 1 180 ? -3.781 -3.168 -3.556 1.00 93.00 180 ALA A N 1
ATOM 1409 C CA . ALA A 1 180 ? -4.321 -3.061 -4.897 1.00 93.00 180 ALA A CA 1
ATOM 1410 C C . ALA A 1 180 ? -3.511 -3.944 -5.852 1.00 93.00 180 ALA A C 1
ATOM 1412 O O . ALA A 1 180 ? -2.280 -4.006 -5.788 1.00 93.00 180 ALA A O 1
ATOM 1413 N N . GLN A 1 181 ? -4.213 -4.645 -6.733 1.00 93.56 181 GLN A N 1
ATOM 1414 C CA . GLN A 1 181 ? -3.609 -5.549 -7.708 1.00 93.56 181 GLN A CA 1
ATOM 1415 C C . GLN A 1 181 ? -3.800 -4.987 -9.107 1.00 93.56 181 GLN A C 1
ATOM 1417 O O . GLN A 1 181 ? -4.527 -4.025 -9.303 1.00 93.56 181 GLN A O 1
ATOM 1422 N N . ARG A 1 182 ? -3.134 -5.556 -10.106 1.00 93.56 182 ARG A N 1
ATOM 1423 C CA . ARG A 1 182 ? -3.424 -5.219 -11.502 1.00 93.56 182 ARG A CA 1
ATOM 1424 C C . ARG A 1 182 ? -4.638 -6.027 -11.970 1.00 93.56 182 ARG A C 1
ATOM 1426 O O . ARG A 1 182 ? -4.792 -7.174 -11.562 1.00 93.56 182 ARG A O 1
ATOM 1433 N N . ASP A 1 183 ? -5.474 -5.449 -12.827 1.00 94.19 183 ASP A N 1
ATOM 1434 C CA . ASP A 1 183 ? -6.654 -6.101 -13.427 1.00 94.19 183 ASP A CA 1
ATOM 1435 C C . ASP A 1 183 ? -6.299 -7.157 -14.497 1.00 94.19 183 ASP A C 1
ATOM 1437 O O . ASP A 1 183 ? -7.173 -7.763 -15.113 1.00 94.19 183 ASP A O 1
ATOM 1441 N N . GLY A 1 184 ? -5.006 -7.426 -14.682 1.00 93.50 184 GLY A N 1
ATOM 1442 C CA . GLY A 1 184 ? -4.477 -8.435 -15.584 1.00 93.50 184 GLY A CA 1
ATOM 1443 C C . GLY A 1 184 ? -2.992 -8.702 -15.341 1.00 93.50 184 GLY A C 1
ATOM 1444 O O . GLY A 1 184 ? -2.324 -8.023 -14.557 1.00 93.50 184 GLY A O 1
ATOM 1445 N N . LEU A 1 185 ? -2.465 -9.713 -16.032 1.00 93.44 185 LEU A N 1
ATOM 1446 C CA . LEU A 1 185 ? -1.050 -10.079 -15.969 1.00 93.44 185 LEU A CA 1
ATOM 1447 C C . LEU A 1 185 ? -0.186 -9.000 -16.631 1.00 93.44 185 LEU A C 1
ATOM 1449 O O . LEU A 1 185 ? -0.442 -8.618 -17.771 1.00 93.44 185 LEU A O 1
ATOM 1453 N N . VAL A 1 186 ? 0.869 -8.561 -15.941 1.00 93.38 186 VAL A N 1
ATOM 1454 C CA . VAL A 1 186 ? 1.875 -7.638 -16.483 1.00 93.38 186 VAL A CA 1
ATOM 1455 C C . VAL A 1 186 ? 3.049 -8.453 -17.016 1.00 93.38 186 VAL A C 1
ATOM 1457 O O . VAL A 1 186 ? 3.728 -9.142 -16.257 1.00 93.38 186 VAL A O 1
ATOM 1460 N N . LYS A 1 187 ? 3.300 -8.375 -18.324 1.00 93.00 187 LYS A N 1
ATOM 1461 C CA . LYS A 1 187 ? 4.467 -9.007 -18.952 1.00 93.00 187 LYS A CA 1
ATOM 1462 C C . LYS A 1 187 ? 5.755 -8.261 -18.594 1.00 93.00 187 LYS A C 1
ATOM 1464 O O . LYS A 1 187 ? 5.816 -7.034 -18.703 1.00 93.00 187 LYS A O 1
ATOM 1469 N N . VAL A 1 188 ? 6.774 -9.016 -18.189 1.00 92.50 188 VAL A N 1
ATOM 1470 C CA . VAL A 1 188 ? 8.105 -8.512 -17.834 1.00 92.50 188 VAL A CA 1
ATOM 1471 C C . VAL A 1 188 ? 9.158 -9.379 -18.519 1.00 92.50 188 VAL A C 1
ATOM 1473 O O . VAL A 1 188 ? 9.095 -10.604 -18.453 1.00 92.50 188 VAL A O 1
ATOM 1476 N N . ASN A 1 189 ? 10.132 -8.739 -19.157 1.00 92.88 189 ASN A N 1
ATOM 1477 C CA . ASN A 1 189 ? 11.335 -9.364 -19.690 1.00 92.88 189 ASN A CA 1
ATOM 1478 C C . ASN A 1 189 ? 12.437 -9.245 -18.637 1.00 92.88 189 ASN A C 1
ATOM 1480 O O . ASN A 1 189 ? 12.685 -8.145 -18.148 1.00 92.88 189 ASN A O 1
ATOM 1484 N N . VAL A 1 190 ? 13.102 -10.346 -18.296 1.00 92.38 190 VAL A N 1
ATOM 1485 C CA . VAL A 1 190 ? 14.216 -10.359 -17.336 1.00 92.38 190 VAL A CA 1
ATOM 1486 C C . VAL A 1 190 ? 15.427 -10.977 -18.017 1.00 92.38 190 VAL A C 1
ATOM 1488 O O . VAL A 1 190 ? 15.330 -12.082 -18.551 1.00 92.38 190 VAL A O 1
ATOM 1491 N N . LEU A 1 191 ? 16.561 -10.278 -18.002 1.00 88.81 191 LEU A N 1
ATOM 1492 C CA . LEU A 1 191 ? 17.813 -10.790 -18.543 1.00 88.81 191 LEU A CA 1
ATOM 1493 C C . LEU A 1 191 ? 18.615 -11.433 -17.412 1.00 88.81 191 LEU A C 1
ATOM 1495 O O . LEU A 1 191 ? 19.339 -10.754 -16.686 1.00 88.81 191 LEU A O 1
ATOM 1499 N N . LEU A 1 192 ? 18.483 -12.750 -17.267 1.00 83.62 192 LEU A N 1
ATOM 1500 C CA . LEU A 1 192 ? 19.251 -13.499 -16.278 1.00 83.62 192 LEU A CA 1
ATOM 1501 C C . LEU A 1 192 ? 20.729 -13.512 -16.675 1.00 83.62 192 LEU A C 1
ATOM 1503 O O . LEU A 1 192 ? 21.112 -14.137 -17.665 1.00 83.62 192 LEU A O 1
ATOM 1507 N N . LYS A 1 193 ? 21.555 -12.811 -15.899 1.00 76.19 193 LYS A N 1
ATOM 1508 C CA . LYS A 1 193 ? 23.013 -12.886 -16.015 1.00 76.19 193 LYS A CA 1
ATOM 1509 C C . LYS A 1 193 ? 23.478 -14.068 -15.165 1.00 76.19 193 LYS A C 1
ATOM 1511 O O . LYS A 1 193 ? 23.584 -13.933 -13.947 1.00 76.19 193 LYS A O 1
ATOM 1516 N N . LEU A 1 194 ? 23.639 -15.225 -15.811 1.00 61.75 194 LEU A N 1
ATOM 1517 C CA . LEU A 1 194 ? 24.269 -16.415 -15.226 1.00 61.75 194 LEU A CA 1
ATOM 1518 C C . LEU A 1 194 ? 25.770 -16.188 -15.016 1.00 61.75 194 LEU A C 1
ATOM 1520 O O . LEU A 1 194 ? 26.387 -15.529 -15.886 1.00 61.75 194 LEU A O 1
#